Protein AF-A0A959CCI4-F1 (afdb_monomer)

Radius of gyration: 18.68 Å; Cα contacts (8 Å, |Δi|>4): 151; chains: 1; bounding box: 38×47×52 Å

Secondary structure (DSSP, 8-state):
------S-GGGS-HHHHTTS-----PPPPHHHHHHHHHHHH---HHHHHHHHHHHTT-HHHHHHHHH-SS-HHHHHHHHHHHHHHHT-HHHHHHHHHHHTTS-HHHHHHHHHHHHHHHHHHHHHHHH--S--SS-HHHHHHHHHHHTT--HHHHHHHHHHHHHHHHHHHTT--HHHHHHHHHHHHHHHHH---

Structure (mmCIF, N/CA/C/O backbone):
data_AF-A0A959CCI4-F1
#
_entry.id   AF-A0A959CCI4-F1
#
loop_
_atom_site.group_PDB
_atom_site.id
_atom_site.type_symbol
_atom_site.label_atom_id
_atom_site.label_alt_id
_atom_site.label_comp_id
_atom_site.label_asym_id
_atom_site.label_entity_id
_atom_site.label_seq_id
_atom_site.pdbx_PDB_ins_code
_atom_site.Cartn_x
_atom_site.Cartn_y
_atom_site.Cartn_z
_atom_site.occupancy
_atom_site.B_iso_or_equiv
_atom_site.auth_seq_id
_atom_site.auth_comp_id
_atom_site.auth_asym_id
_atom_site.auth_atom_id
_atom_site.pdbx_PDB_model_num
ATOM 1 N N . LEU A 1 1 ? 3.512 -24.058 28.415 1.00 82.25 1 LEU A N 1
ATOM 2 C CA . LEU A 1 1 ? 2.618 -23.087 27.753 1.00 82.25 1 LEU A CA 1
ATOM 3 C C . LEU A 1 1 ? 3.150 -22.886 26.343 1.00 82.25 1 LEU A C 1
ATOM 5 O O . LEU A 1 1 ? 4.337 -22.613 26.219 1.00 82.25 1 LEU A O 1
ATOM 9 N N . PHE A 1 2 ? 2.326 -23.100 25.320 1.00 87.50 2 PHE A N 1
ATOM 10 C CA . PHE A 1 2 ? 2.678 -22.818 23.927 1.00 87.50 2 PHE A CA 1
ATOM 11 C C . PHE A 1 2 ? 1.847 -21.627 23.463 1.00 87.50 2 PHE A C 1
ATOM 13 O O . PHE A 1 2 ? 0.651 -21.585 23.742 1.00 87.50 2 PHE A O 1
ATOM 20 N N . LEU A 1 3 ? 2.483 -20.679 22.782 1.00 87.25 3 LEU A N 1
ATOM 21 C CA . LEU A 1 3 ? 1.825 -19.546 22.142 1.00 87.25 3 LEU A CA 1
ATOM 22 C C . LEU A 1 3 ? 2.046 -19.693 20.639 1.00 87.25 3 LEU A C 1
ATOM 24 O O . LEU A 1 3 ? 3.182 -19.861 20.197 1.00 87.25 3 LEU A O 1
ATOM 28 N N . LEU A 1 4 ? 0.955 -19.695 19.882 1.00 87.44 4 LEU A N 1
ATOM 29 C CA . LEU A 1 4 ? 0.958 -19.803 18.429 1.00 87.44 4 LEU A CA 1
ATOM 30 C C . LEU A 1 4 ? 0.310 -18.533 17.884 1.00 87.44 4 LEU A C 1
ATOM 32 O O . LEU A 1 4 ? -0.781 -18.177 18.323 1.00 87.44 4 LEU A O 1
ATOM 36 N N . ALA A 1 5 ? 0.988 -17.863 16.957 1.00 86.12 5 ALA A N 1
ATOM 37 C CA . ALA A 1 5 ? 0.483 -16.685 16.263 1.00 86.12 5 ALA A CA 1
ATOM 38 C C . ALA A 1 5 ? 0.348 -17.014 14.773 1.00 86.12 5 ALA A C 1
ATOM 40 O O . ALA A 1 5 ? 1.246 -17.626 14.191 1.00 86.12 5 ALA A O 1
ATOM 41 N N . ALA A 1 6 ? -0.780 -16.640 14.180 1.00 82.44 6 ALA A N 1
ATOM 42 C CA . ALA A 1 6 ? -1.064 -16.826 12.765 1.00 82.44 6 ALA A CA 1
ATOM 43 C C . ALA A 1 6 ? -1.919 -15.657 12.271 1.00 82.44 6 ALA A C 1
ATOM 45 O O . ALA A 1 6 ? -2.878 -15.283 12.940 1.00 82.44 6 ALA A O 1
ATOM 46 N N . GLU A 1 7 ? -1.587 -15.112 11.102 1.00 78.19 7 GLU A N 1
ATOM 47 C CA . GLU A 1 7 ? -2.365 -14.037 10.468 1.00 78.19 7 GLU A CA 1
ATOM 48 C C . GLU A 1 7 ? -3.671 -14.556 9.854 1.00 78.19 7 GLU A C 1
ATOM 50 O O . GLU A 1 7 ? -4.674 -13.851 9.833 1.00 78.19 7 GLU A O 1
ATOM 55 N N . ASN A 1 8 ? -3.679 -15.806 9.378 1.00 78.88 8 ASN A N 1
ATOM 56 C CA . ASN A 1 8 ? -4.851 -16.423 8.768 1.00 78.88 8 ASN A CA 1
ATOM 57 C C . ASN A 1 8 ? -5.116 -17.813 9.361 1.00 78.88 8 ASN A C 1
ATOM 59 O O . ASN A 1 8 ? -4.336 -18.750 9.171 1.00 78.88 8 ASN A O 1
ATOM 63 N N . GLN A 1 9 ? -6.245 -17.940 10.061 1.00 78.88 9 GLN A N 1
ATOM 64 C CA . GLN A 1 9 ? -6.678 -19.183 10.696 1.00 78.88 9 GLN A CA 1
ATOM 65 C C . GLN A 1 9 ? -6.980 -20.293 9.677 1.00 78.88 9 GLN A C 1
ATOM 67 O O . GLN A 1 9 ? -6.719 -21.458 9.971 1.00 78.88 9 GLN A O 1
ATOM 72 N N . ASP A 1 10 ? -7.474 -19.957 8.483 1.00 80.19 10 ASP A N 1
ATOM 73 C CA . ASP A 1 10 ? -7.889 -20.942 7.473 1.00 80.19 10 ASP A CA 1
ATOM 74 C C . ASP A 1 10 ? -6.706 -21.713 6.872 1.00 80.19 10 ASP A C 1
ATOM 76 O O . ASP A 1 10 ? -6.867 -22.809 6.334 1.00 80.19 10 ASP A O 1
ATOM 80 N N . LEU A 1 11 ? -5.495 -21.163 6.992 1.00 83.25 11 LEU A N 1
ATOM 81 C CA . LEU A 1 11 ? -4.257 -21.827 6.582 1.00 83.25 11 LEU A CA 1
ATOM 82 C C . LEU A 1 11 ? -3.728 -22.803 7.646 1.00 83.25 11 LEU A C 1
ATOM 84 O O . LEU A 1 11 ? -2.772 -23.540 7.387 1.00 83.25 11 LEU A O 1
ATOM 88 N N . ILE A 1 12 ? -4.326 -22.830 8.841 1.00 85.69 12 ILE A N 1
ATOM 89 C CA . ILE A 1 12 ? -3.912 -23.697 9.942 1.00 85.69 12 ILE A CA 1
ATOM 90 C C . ILE A 1 12 ? -4.697 -25.007 9.905 1.00 85.69 12 ILE A C 1
ATOM 92 O O . ILE A 1 12 ? -5.915 -25.050 9.767 1.00 85.69 12 ILE A O 1
ATOM 96 N N . LEU A 1 13 ? -3.982 -26.117 10.088 1.00 87.69 13 LEU A N 1
ATOM 97 C CA . LEU A 1 13 ? -4.590 -27.441 10.156 1.00 87.69 13 LEU A CA 1
ATOM 98 C C . LEU A 1 13 ? -5.613 -27.520 11.301 1.00 87.69 13 LEU A C 1
ATOM 100 O O . LEU A 1 13 ? -5.280 -27.276 12.463 1.00 87.69 13 LEU A O 1
ATOM 104 N N . ASN A 1 14 ? -6.824 -27.995 10.994 1.00 85.56 14 ASN A N 1
ATOM 105 C CA . ASN A 1 14 ? -7.906 -28.187 11.972 1.00 85.56 14 ASN A CA 1
ATOM 106 C C . ASN A 1 14 ? -7.493 -29.011 13.204 1.00 85.56 14 ASN A C 1
ATOM 108 O O . ASN A 1 14 ? -7.998 -28.799 14.305 1.00 85.56 14 ASN A O 1
ATOM 112 N N . THR A 1 15 ? -6.551 -29.942 13.045 1.00 90.69 15 THR A N 1
ATOM 113 C CA . THR A 1 15 ? -6.034 -30.764 14.148 1.00 90.69 15 THR A CA 1
ATOM 114 C C . THR A 1 15 ? -5.257 -29.951 15.183 1.00 90.69 15 THR A C 1
ATOM 116 O O . THR A 1 15 ? -5.294 -30.295 16.364 1.00 90.69 15 THR A O 1
ATOM 119 N N . ILE A 1 16 ? -4.600 -28.864 14.770 1.00 87.50 16 ILE A N 1
ATOM 120 C CA . ILE A 1 16 ? -3.930 -27.916 15.666 1.00 87.50 16 ILE A CA 1
ATOM 121 C C . ILE A 1 16 ? -4.983 -27.021 16.321 1.00 87.50 16 ILE A C 1
ATOM 123 O O . ILE A 1 16 ? -5.021 -26.939 17.546 1.00 87.50 16 ILE A O 1
ATOM 127 N N . LEU A 1 17 ? -5.904 -26.457 15.529 1.00 85.50 17 LEU A N 1
ATOM 128 C CA . LEU A 1 17 ? -6.976 -25.586 16.031 1.00 85.50 17 LEU A CA 1
ATOM 129 C C . LEU A 1 17 ? -7.829 -26.273 17.109 1.00 85.50 17 LEU A C 1
ATOM 131 O O . LEU A 1 17 ? -8.127 -25.669 18.131 1.00 85.50 17 LEU A O 1
ATOM 135 N N . SER A 1 18 ? -8.129 -27.567 16.947 1.00 90.75 18 SER A N 1
ATOM 136 C CA . SER A 1 18 ? -8.906 -28.352 17.924 1.00 90.75 18 SER A CA 1
ATOM 137 C C . SER A 1 18 ? -8.254 -28.495 19.308 1.00 90.75 18 SER A C 1
ATOM 139 O O . SER A 1 18 ? -8.913 -28.912 20.259 1.00 90.75 18 SER A O 1
ATOM 141 N N . ARG A 1 19 ? -6.956 -28.191 19.426 1.00 92.31 19 ARG A N 1
ATOM 142 C CA . ARG A 1 19 ? -6.158 -28.323 20.656 1.00 92.31 19 ARG A CA 1
ATOM 143 C C . ARG A 1 19 ? -5.645 -26.978 21.171 1.00 92.31 19 ARG A C 1
ATOM 145 O O . ARG A 1 19 ? -4.880 -26.956 22.134 1.00 92.31 19 ARG A O 1
ATOM 152 N N . CYS A 1 20 ? -6.045 -25.878 20.540 1.00 88.69 20 CYS A N 1
ATOM 153 C CA . CYS A 1 20 ? -5.634 -24.531 20.902 1.00 88.69 20 CYS A CA 1
ATOM 154 C C . CYS A 1 20 ? -6.843 -23.720 21.369 1.00 88.69 20 CYS A C 1
ATOM 156 O O . CYS A 1 20 ? -7.946 -23.861 20.849 1.00 88.69 20 CYS A O 1
ATOM 158 N N . GLN A 1 21 ? -6.623 -22.845 22.348 1.00 88.06 21 GLN A N 1
ATOM 159 C CA . GLN A 1 21 ? -7.584 -21.797 22.659 1.00 88.06 21 GLN A CA 1
ATOM 160 C C . GLN A 1 21 ? -7.395 -20.671 21.644 1.00 88.06 21 GLN A C 1
ATOM 162 O O . GLN A 1 21 ? -6.310 -20.098 21.554 1.00 88.06 21 GLN A O 1
ATOM 167 N N . LEU A 1 22 ? -8.444 -20.377 20.883 1.00 83.31 22 LEU A N 1
ATOM 168 C CA . LEU A 1 22 ? -8.444 -19.277 19.930 1.00 83.31 22 LEU A CA 1
ATOM 169 C C . LEU A 1 22 ? -8.691 -17.966 20.668 1.00 83.31 22 LEU A C 1
ATOM 171 O O . LEU A 1 22 ? -9.677 -17.824 21.390 1.00 83.31 22 LEU A O 1
ATOM 175 N N . VAL A 1 23 ? -7.780 -17.020 20.478 1.00 85.75 23 VAL A N 1
ATOM 176 C CA . VAL A 1 23 ? -7.929 -15.636 20.918 1.00 85.75 23 VAL A CA 1
ATOM 177 C C . VAL A 1 23 ? -7.801 -14.788 19.665 1.00 85.75 23 VAL A C 1
ATOM 179 O O . VAL A 1 23 ? -6.747 -14.788 19.033 1.00 85.75 23 VAL A O 1
ATOM 182 N N . HIS A 1 24 ? -8.892 -14.133 19.275 1.00 80.06 24 HIS A N 1
ATOM 183 C CA . HIS A 1 24 ? -8.887 -13.219 18.142 1.00 80.06 24 HIS A CA 1
ATOM 184 C C . HIS A 1 24 ? -8.485 -11.828 18.627 1.00 80.06 24 HIS A C 1
ATOM 186 O O . HIS A 1 24 ? -9.028 -11.334 19.614 1.00 80.06 24 HIS A O 1
ATOM 192 N N . THR A 1 25 ? -7.516 -11.223 17.951 1.00 79.69 25 THR A N 1
ATOM 193 C CA . THR A 1 25 ? -7.121 -9.834 18.175 1.00 79.69 25 THR A CA 1
ATOM 194 C C . THR A 1 25 ? -7.861 -8.970 17.167 1.00 79.69 25 THR A C 1
ATOM 196 O O . THR A 1 25 ? -7.533 -9.000 15.981 1.00 79.69 25 THR A O 1
ATOM 199 N N . GLU A 1 26 ? -8.878 -8.248 17.630 1.00 81.56 26 GLU A N 1
ATOM 200 C CA . GLU A 1 26 ? -9.579 -7.270 16.798 1.00 81.56 26 GLU A CA 1
ATOM 201 C C . GLU A 1 26 ? -8.675 -6.051 16.532 1.00 81.56 26 GLU A C 1
ATOM 203 O O . GLU A 1 26 ? -7.806 -5.748 17.360 1.00 81.56 26 GLU A O 1
ATOM 208 N N . PRO A 1 27 ? -8.847 -5.357 15.390 1.00 81.75 27 PRO A N 1
ATOM 209 C CA . PRO A 1 27 ? -8.190 -4.077 15.156 1.00 81.75 27 PRO A CA 1
ATOM 210 C C . PRO A 1 27 ? -8.549 -3.087 16.264 1.00 81.75 27 PRO A C 1
ATOM 212 O O . PRO A 1 27 ? -9.688 -3.060 16.733 1.00 81.75 27 PRO A O 1
ATOM 215 N N . LEU A 1 28 ? -7.584 -2.265 16.667 1.00 87.19 28 LEU A N 1
ATOM 216 C CA . LEU A 1 28 ? -7.815 -1.270 17.709 1.00 87.19 28 LEU A CA 1
ATOM 217 C C . LEU A 1 28 ? -8.686 -0.129 17.186 1.00 87.19 28 LEU A C 1
ATOM 219 O O . LEU A 1 28 ? -8.621 0.241 16.013 1.00 87.19 28 LEU A O 1
ATOM 223 N N . SER A 1 29 ? -9.466 0.476 18.074 1.00 88.19 29 SER A N 1
ATOM 224 C CA . S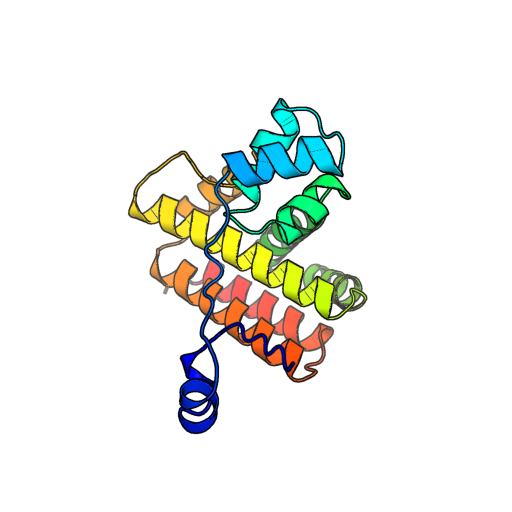ER A 1 29 ? -10.146 1.729 17.760 1.00 88.19 29 SER A CA 1
ATOM 225 C C . SER A 1 29 ? -9.156 2.897 17.658 1.00 88.19 29 SER A C 1
ATOM 227 O O . SER A 1 29 ? -8.109 2.917 18.313 1.00 88.19 29 SER A O 1
ATOM 229 N N . ASP A 1 30 ? -9.512 3.923 16.880 1.00 86.06 30 ASP A N 1
ATOM 230 C CA . ASP A 1 30 ? -8.712 5.151 16.757 1.00 86.06 30 ASP A CA 1
ATOM 231 C C . ASP A 1 30 ? -8.470 5.817 18.131 1.00 86.06 30 ASP A C 1
ATOM 233 O O . ASP A 1 30 ? -7.430 6.435 18.373 1.00 86.06 30 ASP A O 1
ATOM 237 N N . GLU A 1 31 ? -9.424 5.671 19.053 1.00 87.88 31 GLU A N 1
ATOM 238 C CA . GLU A 1 31 ? -9.353 6.175 20.427 1.00 87.88 31 GLU A CA 1
ATOM 239 C C . GLU A 1 31 ? -8.291 5.429 21.245 1.00 87.88 31 GLU A C 1
ATOM 241 O O . GLU A 1 31 ? -7.466 6.065 21.905 1.00 87.88 31 GLU A O 1
ATOM 246 N N . GLU A 1 32 ? -8.259 4.096 21.150 1.00 89.12 32 GLU A N 1
ATOM 247 C CA . GLU A 1 32 ? -7.259 3.249 21.809 1.00 89.12 32 GLU A CA 1
ATOM 248 C C . GLU A 1 32 ? -5.853 3.493 21.257 1.00 89.12 32 GLU A C 1
ATOM 250 O O . GLU A 1 32 ? -4.902 3.618 22.032 1.00 89.12 32 GLU A O 1
ATOM 255 N N . ILE A 1 33 ? -5.710 3.632 19.933 1.00 87.75 33 ILE A N 1
ATOM 256 C CA . ILE A 1 33 ? -4.418 3.947 19.306 1.00 87.75 33 ILE A CA 1
ATOM 257 C C . ILE A 1 33 ? -3.934 5.324 19.761 1.00 87.75 33 ILE A C 1
ATOM 259 O O . ILE A 1 33 ? -2.781 5.469 20.171 1.00 87.75 33 ILE A O 1
ATOM 263 N N . SER A 1 34 ? -4.803 6.338 19.729 1.00 89.06 34 SER A N 1
ATOM 264 C CA . SER A 1 34 ? -4.450 7.695 20.157 1.00 89.06 34 SER A CA 1
ATOM 265 C C . SER A 1 34 ? -4.036 7.737 21.632 1.00 89.06 34 SER A C 1
ATOM 267 O O . SER A 1 34 ? -3.024 8.361 21.965 1.00 89.06 34 SER A O 1
ATOM 269 N N . ALA A 1 35 ? -4.764 7.039 22.510 1.00 90.06 35 ALA A N 1
ATOM 270 C CA . ALA A 1 35 ? -4.420 6.930 23.925 1.00 90.06 35 ALA A CA 1
ATOM 271 C C . ALA A 1 35 ? -3.072 6.217 24.131 1.00 90.06 35 ALA A C 1
ATOM 273 O O . ALA A 1 35 ? -2.216 6.727 24.857 1.00 90.06 35 ALA A O 1
ATOM 274 N N . GLY A 1 36 ? -2.839 5.100 23.434 1.00 89.06 36 GLY A N 1
ATOM 275 C CA . GLY A 1 36 ? -1.580 4.355 23.503 1.00 89.06 36 GLY A CA 1
ATOM 276 C C . GLY A 1 36 ? -0.375 5.164 23.011 1.00 89.06 36 GLY A C 1
ATOM 277 O O . GLY A 1 36 ? 0.687 5.142 23.632 1.00 89.06 36 GLY A O 1
ATOM 278 N N . LEU A 1 37 ? -0.534 5.947 21.939 1.00 87.50 37 LEU A N 1
ATOM 279 C CA . LEU A 1 37 ? 0.517 6.839 21.433 1.00 87.50 37 LEU A CA 1
ATOM 280 C C . LEU A 1 37 ? 0.849 7.974 22.413 1.00 87.50 37 LEU A C 1
ATOM 282 O O . LEU A 1 37 ? 2.020 8.332 22.577 1.00 87.50 37 LEU A O 1
ATOM 286 N N . GLN A 1 38 ? -0.158 8.536 23.079 1.00 89.25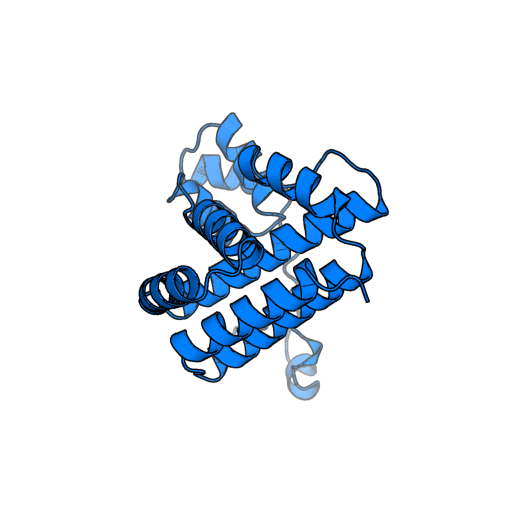 38 GLN A N 1
ATOM 287 C CA . GLN A 1 38 ? 0.049 9.566 24.098 1.00 89.25 38 GLN A CA 1
ATOM 288 C C . GLN A 1 38 ? 0.771 8.996 25.325 1.00 89.25 38 GLN A C 1
ATOM 290 O O . GLN A 1 38 ? 1.725 9.602 25.813 1.00 89.25 38 GLN A O 1
ATOM 295 N N . GLU A 1 39 ? 0.373 7.811 25.791 1.00 89.69 39 GLU A N 1
ATOM 296 C CA . GLU A 1 39 ? 0.961 7.180 26.973 1.00 89.69 39 GLU A CA 1
ATOM 297 C C . GLU A 1 39 ? 2.394 6.682 26.714 1.00 89.69 39 GLU A C 1
ATOM 299 O O . GLU A 1 39 ? 3.293 6.934 27.515 1.00 89.69 39 GLU A O 1
ATOM 304 N N . TRP A 1 40 ? 2.639 5.998 25.590 1.00 85.62 40 TRP A N 1
ATOM 305 C CA . TRP A 1 40 ? 3.901 5.274 25.359 1.00 85.62 40 TRP A CA 1
ATOM 306 C C . TRP A 1 40 ? 4.946 6.069 24.575 1.00 85.62 40 TRP A C 1
ATOM 308 O O . TRP A 1 40 ? 6.128 5.707 24.575 1.00 85.62 40 TRP A O 1
ATOM 318 N N . ARG A 1 41 ? 4.524 7.108 23.849 1.00 81.19 41 ARG A N 1
ATOM 319 C CA . ARG A 1 41 ? 5.403 7.933 23.004 1.00 81.19 41 ARG A CA 1
ATOM 320 C C . ARG A 1 41 ? 5.295 9.428 23.287 1.00 81.19 41 ARG A C 1
ATOM 322 O O . ARG A 1 41 ? 6.046 10.193 22.690 1.00 81.19 41 ARG A O 1
ATOM 329 N N . SER A 1 42 ? 4.407 9.849 24.194 1.00 84.44 42 SER A N 1
ATOM 330 C CA . SER A 1 42 ? 4.189 11.266 24.532 1.00 84.44 42 SER A CA 1
ATOM 331 C C . SER A 1 42 ? 3.936 12.138 23.296 1.00 84.44 42 SER A C 1
ATOM 333 O O . SER A 1 42 ? 4.382 13.283 23.219 1.00 84.44 42 SER A O 1
ATOM 335 N N . VAL A 1 43 ? 3.240 11.573 22.304 1.00 83.81 43 VAL A N 1
ATOM 336 C CA . VAL A 1 43 ? 2.843 12.283 21.085 1.00 83.81 43 VAL A CA 1
ATOM 337 C C . VAL A 1 43 ? 1.746 13.290 21.429 1.00 83.81 43 VAL A C 1
ATOM 339 O O . VAL A 1 43 ? 0.868 13.004 22.240 1.00 83.81 43 VAL A O 1
ATOM 342 N N . ASP A 1 44 ? 1.786 14.470 20.807 1.00 86.56 44 ASP A N 1
ATOM 343 C CA . ASP A 1 44 ? 0.751 15.494 20.975 1.00 86.56 44 ASP A CA 1
ATOM 344 C C . ASP A 1 44 ? -0.650 14.949 20.610 1.00 86.56 44 ASP A C 1
ATOM 346 O O . ASP A 1 44 ? -0.764 14.246 19.601 1.00 86.56 44 ASP A O 1
ATOM 350 N N . PRO A 1 45 ? -1.722 15.279 21.358 1.00 85.00 45 PRO A N 1
ATOM 351 C CA . PRO A 1 45 ? -3.060 14.729 21.130 1.00 85.00 45 PRO A CA 1
ATOM 352 C C . PRO A 1 45 ? -3.591 14.924 19.705 1.00 85.00 45 PRO A C 1
ATOM 354 O O . PRO A 1 45 ? -4.209 14.014 19.151 1.00 85.00 45 PRO A O 1
ATOM 357 N N . ALA A 1 46 ? -3.323 16.076 19.078 1.00 81.94 46 ALA A N 1
ATOM 358 C CA . ALA A 1 46 ? -3.772 16.335 17.712 1.00 81.94 46 ALA A CA 1
ATOM 359 C C . ALA A 1 46 ? -3.035 15.439 16.706 1.00 81.94 46 ALA A C 1
ATOM 361 O O . ALA A 1 46 ? -3.630 14.914 15.763 1.00 81.94 46 ALA A O 1
ATOM 362 N N . ARG A 1 47 ? -1.737 15.214 16.936 1.00 80.31 47 ARG A N 1
ATOM 363 C CA . ARG A 1 47 ? -0.922 14.324 16.106 1.00 80.31 47 ARG A CA 1
ATOM 364 C C . ARG A 1 47 ? -1.263 12.852 16.344 1.00 80.31 47 ARG A C 1
ATOM 366 O O . ARG A 1 47 ? -1.313 12.094 15.383 1.00 80.31 47 ARG A O 1
ATOM 373 N N . ALA A 1 48 ? -1.528 12.449 17.583 1.00 84.56 48 ALA A N 1
ATOM 374 C CA . ALA A 1 48 ? -1.924 11.085 17.924 1.00 84.56 48 ALA A CA 1
ATOM 375 C C . ALA A 1 48 ? -3.249 10.703 17.249 1.00 84.56 48 ALA A C 1
ATOM 377 O O . ALA A 1 48 ? -3.346 9.629 16.663 1.00 84.56 48 ALA A O 1
ATOM 378 N N . GLN A 1 49 ? -4.227 11.616 17.232 1.00 83.88 49 GLN A N 1
ATOM 379 C CA . GLN A 1 49 ? -5.493 11.409 16.528 1.00 83.88 49 GLN A CA 1
ATOM 380 C C . GLN A 1 49 ? -5.302 11.295 15.008 1.00 83.88 49 GLN A C 1
ATOM 382 O O . GLN A 1 49 ? -5.920 10.448 14.367 1.00 83.88 49 GLN A O 1
ATOM 387 N N . GLN A 1 50 ? -4.417 12.112 14.428 1.00 78.38 50 GLN A N 1
ATOM 388 C CA . GLN A 1 50 ? -4.090 12.022 13.006 1.00 78.38 50 GLN A CA 1
ATOM 389 C C . GLN A 1 50 ? -3.424 10.684 12.656 1.00 78.38 50 GLN A C 1
ATOM 391 O O . GLN A 1 50 ? -3.775 10.074 11.650 1.00 78.38 50 GLN A O 1
ATOM 396 N N . ILE A 1 51 ? -2.473 10.225 13.473 1.00 81.25 51 ILE A N 1
ATOM 397 C CA . ILE A 1 51 ? -1.793 8.942 13.262 1.00 81.25 51 ILE A CA 1
ATOM 398 C C . ILE A 1 51 ? -2.782 7.787 13.422 1.00 81.25 51 ILE A C 1
ATOM 400 O O . ILE A 1 51 ? -2.813 6.910 12.565 1.00 81.25 51 ILE A O 1
ATOM 404 N N . ALA A 1 52 ? -3.621 7.810 14.458 1.00 85.06 52 ALA A N 1
ATOM 405 C CA . ALA A 1 52 ? -4.642 6.793 14.681 1.00 85.06 52 ALA A CA 1
ATOM 406 C C . ALA A 1 52 ? -5.564 6.636 13.463 1.00 85.06 52 ALA A C 1
ATOM 408 O O . ALA A 1 52 ? -5.725 5.531 12.953 1.00 85.06 52 ALA A O 1
ATOM 409 N N . PHE A 1 53 ? -6.047 7.756 12.919 1.00 81.19 53 PHE A N 1
ATOM 410 C CA . PHE A 1 53 ? -6.879 7.760 11.717 1.00 81.19 53 PHE A CA 1
ATOM 411 C C . PHE A 1 53 ? -6.167 7.172 10.485 1.00 81.19 53 PHE A C 1
ATOM 413 O O . PHE A 1 53 ? -6.790 6.481 9.679 1.00 81.19 53 PHE A O 1
ATOM 420 N N . LEU A 1 54 ? -4.863 7.433 10.327 1.00 75.88 54 LEU A N 1
ATOM 421 C CA . LEU A 1 54 ? -4.063 6.920 9.207 1.00 75.88 54 LEU A CA 1
ATOM 422 C C . LEU A 1 54 ? -3.717 5.433 9.339 1.00 75.88 54 LEU A C 1
ATOM 424 O O . LEU A 1 54 ? -3.535 4.781 8.317 1.00 75.88 54 LEU A O 1
ATOM 428 N N . SER A 1 55 ? -3.633 4.914 10.564 1.00 79.00 55 SER A N 1
ATOM 429 C CA . SER A 1 55 ? -3.115 3.565 10.838 1.00 79.00 55 SER A CA 1
ATOM 430 C C . SER A 1 55 ? -4.183 2.470 10.761 1.00 79.00 55 SER A C 1
ATOM 432 O O . SER A 1 55 ? -3.860 1.297 10.880 1.00 79.00 55 SER A O 1
ATOM 434 N N . ASP A 1 56 ? -5.457 2.837 10.582 1.00 80.50 56 ASP A N 1
ATOM 435 C CA . ASP A 1 56 ? -6.585 1.913 10.361 1.00 80.50 56 ASP A CA 1
ATOM 436 C C . ASP A 1 56 ? -6.632 0.695 11.304 1.00 80.50 56 ASP A C 1
ATOM 438 O O . ASP A 1 56 ? -6.854 -0.438 10.882 1.00 80.50 56 ASP A O 1
ATOM 442 N N . GLY A 1 57 ? -6.413 0.921 12.599 1.00 81.69 57 GLY A N 1
ATOM 443 C CA . GLY A 1 57 ? -6.444 -0.147 13.600 1.00 81.69 57 GLY A CA 1
ATOM 444 C C . GLY A 1 57 ? -5.122 -0.898 13.804 1.00 81.69 57 GLY A C 1
ATOM 445 O O . GLY A 1 57 ? -5.029 -1.691 14.744 1.00 81.69 57 GLY A O 1
ATOM 446 N N . ASP A 1 58 ? -4.091 -0.634 12.993 1.00 82.19 58 ASP A N 1
ATOM 447 C CA . ASP A 1 58 ? -2.746 -1.199 13.142 1.00 82.19 58 ASP A CA 1
ATOM 448 C C . ASP A 1 58 ? -1.873 -0.325 14.062 1.00 82.19 58 ASP A C 1
ATOM 450 O O . ASP A 1 58 ? -1.389 0.749 13.698 1.00 82.19 58 ASP A O 1
ATOM 454 N N . PHE A 1 59 ? -1.631 -0.801 15.285 1.00 84.25 59 PHE A N 1
ATOM 455 C CA . PHE A 1 59 ? -0.772 -0.089 16.235 1.00 84.25 59 PHE A CA 1
ATOM 456 C C . PHE A 1 59 ? 0.701 -0.058 15.821 1.00 84.25 59 PHE A C 1
ATOM 458 O O . PHE A 1 59 ? 1.423 0.866 16.187 1.00 84.25 59 PHE A O 1
ATOM 465 N N . ASN A 1 60 ? 1.181 -1.073 15.103 1.00 81.38 60 ASN A N 1
ATOM 466 C CA . ASN A 1 60 ? 2.568 -1.121 14.665 1.00 81.38 60 ASN A CA 1
ATOM 467 C C . ASN A 1 60 ? 2.820 -0.060 13.590 1.00 81.38 60 ASN A C 1
ATOM 469 O O . ASN A 1 60 ? 3.821 0.652 13.665 1.00 81.38 60 ASN A O 1
ATOM 473 N N . ASP A 1 61 ? 1.884 0.106 12.654 1.00 77.06 61 ASP A N 1
ATOM 474 C CA . ASP A 1 61 ? 1.943 1.198 11.679 1.00 77.06 61 ASP A CA 1
ATOM 475 C C . ASP A 1 61 ? 1.843 2.562 12.388 1.00 77.06 61 ASP A C 1
ATOM 477 O O . ASP A 1 61 ? 2.651 3.461 12.144 1.00 77.06 61 ASP A O 1
ATOM 481 N N . ALA A 1 62 ? 0.968 2.681 13.395 1.00 82.94 62 ALA A N 1
ATOM 482 C CA . ALA A 1 62 ? 0.865 3.881 14.227 1.00 82.94 62 ALA A CA 1
ATOM 483 C C . ALA A 1 62 ? 2.182 4.243 14.936 1.00 82.94 62 ALA A C 1
ATOM 485 O O . ALA A 1 62 ? 2.582 5.410 14.964 1.00 82.94 62 ALA A O 1
ATOM 486 N N . LEU A 1 63 ? 2.887 3.251 15.486 1.00 81.88 63 LEU A N 1
ATOM 487 C CA . LEU A 1 63 ? 4.205 3.442 16.093 1.00 81.88 63 LEU A CA 1
ATOM 488 C C . LEU A 1 63 ? 5.244 3.880 15.056 1.00 81.88 63 LEU A C 1
ATOM 490 O O . LEU A 1 63 ? 6.023 4.792 15.332 1.00 81.88 63 LEU A O 1
ATOM 494 N N . GLN A 1 64 ? 5.234 3.291 13.858 1.00 76.44 64 GLN A N 1
ATOM 495 C CA . GLN A 1 64 ? 6.139 3.696 12.780 1.00 76.44 64 GLN A CA 1
ATOM 496 C C . GLN A 1 64 ? 5.887 5.139 12.333 1.00 76.44 64 GLN A C 1
ATOM 498 O O . GLN A 1 64 ? 6.842 5.897 12.173 1.00 76.44 64 GLN A O 1
ATOM 503 N N . LEU A 1 65 ? 4.626 5.557 12.193 1.00 76.06 65 LEU A N 1
ATOM 504 C CA . LEU A 1 65 ? 4.260 6.944 11.880 1.00 76.06 65 LEU A CA 1
ATOM 505 C C . LEU A 1 65 ? 4.609 7.923 13.018 1.00 76.06 65 LEU A C 1
ATOM 507 O O . LEU A 1 65 ? 4.890 9.106 12.776 1.00 76.06 65 LEU A O 1
ATOM 511 N N . ALA A 1 66 ? 4.574 7.462 14.269 1.00 79.62 66 ALA A N 1
ATOM 512 C CA . ALA A 1 66 ? 4.970 8.264 15.420 1.00 79.62 66 ALA A CA 1
ATOM 513 C C . ALA A 1 66 ? 6.488 8.489 15.453 1.00 79.62 66 ALA A C 1
ATOM 515 O O . ALA A 1 66 ? 6.927 9.640 15.568 1.00 79.62 66 ALA A O 1
ATOM 516 N N . ASP A 1 67 ? 7.262 7.412 15.296 1.00 75.06 67 ASP A N 1
ATOM 517 C CA . ASP A 1 67 ? 8.726 7.423 15.351 1.00 75.06 67 ASP A CA 1
ATOM 518 C C . ASP A 1 67 ? 9.336 8.080 14.093 1.00 75.06 67 ASP A C 1
ATOM 520 O O . ASP A 1 67 ? 10.307 8.829 14.199 1.00 75.06 67 ASP A O 1
ATOM 524 N N . ASN A 1 68 ? 8.719 7.895 12.918 1.00 68.50 68 ASN A N 1
ATOM 525 C CA . ASN A 1 68 ? 9.101 8.526 11.651 1.00 68.50 68 ASN A CA 1
ATOM 526 C C . ASN A 1 68 ? 7.976 9.446 11.121 1.00 68.50 68 ASN A C 1
ATOM 528 O O . ASN A 1 68 ? 7.190 9.037 10.263 1.00 68.50 68 ASN A O 1
ATOM 532 N N . PRO A 1 69 ? 7.911 10.720 11.574 1.00 57.09 69 PRO A N 1
ATOM 533 C CA . PRO A 1 69 ? 6.938 11.710 11.089 1.00 57.09 69 PRO A CA 1
ATOM 534 C C . PRO A 1 69 ? 6.958 11.884 9.571 1.00 57.09 69 PRO A C 1
ATOM 536 O O . PRO A 1 69 ? 5.935 12.148 8.941 1.00 57.09 69 PRO A O 1
ATOM 539 N N . GLU A 1 70 ? 8.146 11.761 8.987 1.00 55.03 70 GLU A N 1
ATOM 540 C CA . GLU A 1 70 ? 8.355 11.755 7.549 1.00 55.03 70 GLU A CA 1
ATOM 541 C C . GLU A 1 70 ? 8.298 10.323 7.038 1.00 55.03 70 GLU A C 1
ATOM 543 O O . GLU A 1 70 ? 9.292 9.821 6.527 1.00 55.03 70 GLU A O 1
ATOM 548 N N . ASN A 1 71 ? 7.163 9.641 7.213 1.00 59.03 71 ASN A N 1
ATOM 549 C CA . ASN A 1 71 ? 7.002 8.314 6.639 1.00 59.03 71 ASN A CA 1
ATOM 550 C C . ASN A 1 71 ? 7.189 8.426 5.113 1.00 59.03 71 ASN A C 1
ATOM 552 O O . ASN A 1 71 ? 6.301 8.930 4.403 1.00 59.03 71 ASN A O 1
ATOM 556 N N . ASP A 1 72 ? 8.392 8.051 4.667 1.00 66.44 72 ASP 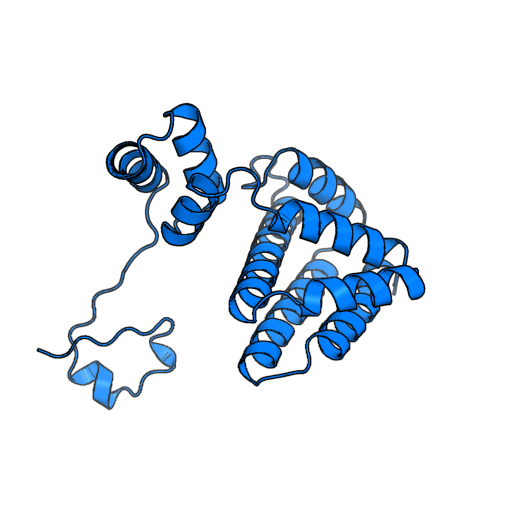A N 1
ATOM 557 C CA . ASP A 1 72 ? 8.942 8.269 3.328 1.00 66.44 72 ASP A CA 1
ATOM 558 C C . ASP A 1 72 ? 8.136 7.477 2.298 1.00 66.44 72 ASP A C 1
ATOM 560 O O . ASP A 1 72 ? 8.097 7.846 1.128 1.00 66.44 72 ASP A O 1
ATOM 564 N N . ASP A 1 73 ? 7.397 6.458 2.745 1.00 74.00 73 ASP A N 1
ATOM 565 C CA . ASP A 1 73 ? 6.626 5.565 1.892 1.00 74.00 73 ASP A CA 1
ATOM 566 C C . ASP A 1 73 ? 5.531 6.280 1.090 1.00 74.00 73 ASP A C 1
ATOM 568 O O . ASP A 1 73 ? 5.375 5.958 -0.085 1.00 74.00 73 ASP A O 1
ATOM 572 N N . ALA A 1 74 ? 4.842 7.316 1.604 1.00 76.69 74 ALA A N 1
ATOM 573 C CA . ALA A 1 74 ? 3.929 8.080 0.728 1.00 76.69 74 ALA A CA 1
ATOM 574 C C . ALA A 1 74 ? 4.674 8.910 -0.294 1.00 76.69 74 ALA A C 1
ATOM 576 O O . ALA A 1 74 ? 4.266 8.957 -1.450 1.00 76.69 74 ALA A O 1
ATOM 577 N N . ARG A 1 75 ? 5.737 9.612 0.113 1.00 81.81 75 ARG A N 1
ATOM 578 C CA . ARG A 1 75 ? 6.500 10.445 -0.823 1.00 81.81 75 ARG A CA 1
ATOM 579 C C . ARG A 1 75 ? 7.082 9.564 -1.924 1.00 81.81 75 ARG A C 1
ATOM 581 O O . ARG A 1 75 ? 6.973 9.901 -3.102 1.00 81.81 75 ARG A O 1
ATOM 588 N N . LEU A 1 76 ? 7.603 8.405 -1.537 1.00 86.00 76 LEU A N 1
ATOM 589 C CA . LEU A 1 76 ? 8.124 7.365 -2.405 1.00 86.00 76 LEU A CA 1
ATOM 590 C C . LEU A 1 76 ? 7.032 6.776 -3.306 1.00 86.00 76 LEU A C 1
ATOM 592 O O . LEU A 1 76 ? 7.266 6.631 -4.505 1.00 86.00 76 LEU A O 1
ATOM 596 N N . LEU A 1 77 ? 5.834 6.500 -2.777 1.00 87.44 77 LEU A N 1
ATOM 597 C CA . LEU A 1 77 ? 4.698 5.967 -3.535 1.00 87.44 77 LEU A CA 1
ATOM 598 C C . LEU A 1 77 ? 4.211 6.987 -4.563 1.00 87.44 77 LEU A C 1
ATOM 600 O O . LEU A 1 77 ? 4.051 6.655 -5.735 1.00 87.44 77 LEU A O 1
ATOM 604 N N . LEU A 1 78 ? 4.012 8.239 -4.153 1.00 85.88 78 LEU A N 1
ATOM 605 C CA . LEU A 1 78 ? 3.569 9.320 -5.030 1.00 85.88 78 LEU A CA 1
ATOM 606 C C . LEU A 1 78 ? 4.607 9.624 -6.119 1.00 85.88 78 LEU A C 1
ATOM 608 O O . LEU A 1 78 ? 4.235 9.834 -7.278 1.00 85.88 78 LEU A O 1
ATOM 612 N N . ASP A 1 79 ? 5.900 9.628 -5.780 1.00 88.38 79 ASP A N 1
ATOM 613 C CA . ASP A 1 79 ? 6.986 9.771 -6.754 1.00 88.38 79 ASP A CA 1
ATOM 614 C C . ASP A 1 79 ? 7.000 8.595 -7.741 1.00 88.38 79 ASP A C 1
ATOM 616 O O . ASP A 1 79 ? 7.028 8.803 -8.958 1.00 88.38 79 ASP A O 1
ATOM 620 N N . TRP A 1 80 ? 6.883 7.364 -7.241 1.00 90.06 80 TRP A N 1
ATOM 621 C CA . TRP A 1 80 ? 6.848 6.162 -8.066 1.00 90.06 80 TRP A CA 1
ATOM 622 C C . TRP A 1 80 ? 5.649 6.130 -9.012 1.00 90.06 80 TRP A C 1
ATOM 624 O O . TRP A 1 80 ? 5.826 5.932 -10.215 1.00 90.06 80 TRP A O 1
ATOM 634 N N . LEU A 1 81 ? 4.440 6.402 -8.514 1.00 87.50 81 LEU A N 1
ATOM 635 C CA . LEU A 1 81 ? 3.222 6.475 -9.323 1.00 87.50 81 LEU A CA 1
ATOM 636 C C . LEU A 1 81 ? 3.334 7.558 -10.400 1.00 87.50 81 LEU A C 1
ATOM 638 O O . LEU A 1 81 ? 2.955 7.331 -11.550 1.00 87.50 81 LEU A O 1
ATOM 642 N N . ARG A 1 82 ? 3.917 8.719 -10.077 1.00 86.25 82 ARG A N 1
ATOM 643 C CA . ARG A 1 82 ? 4.141 9.800 -11.047 1.00 86.25 82 ARG A CA 1
ATOM 644 C C . ARG A 1 82 ? 5.131 9.395 -12.141 1.00 86.25 82 ARG A C 1
ATOM 646 O O . ARG A 1 82 ? 4.897 9.705 -13.313 1.00 86.25 82 ARG A O 1
ATOM 653 N N . ARG A 1 83 ? 6.214 8.693 -11.796 1.00 89.06 83 ARG A N 1
ATOM 654 C CA . ARG A 1 83 ? 7.170 8.140 -12.775 1.00 89.06 83 ARG A CA 1
ATOM 655 C C . ARG A 1 83 ? 6.524 7.063 -13.638 1.00 89.06 83 ARG A C 1
ATOM 657 O O . ARG A 1 83 ? 6.676 7.095 -14.861 1.00 89.06 83 ARG A O 1
ATOM 664 N N . CYS A 1 84 ? 5.742 6.173 -13.027 1.00 86.81 84 CYS A N 1
ATOM 665 C CA . CYS A 1 84 ? 4.962 5.159 -13.731 1.00 86.81 84 CYS A CA 1
ATOM 666 C C . CYS A 1 84 ? 3.957 5.797 -14.687 1.00 86.81 84 CYS A C 1
ATOM 668 O O . CYS A 1 84 ? 3.814 5.319 -15.803 1.00 86.81 84 CYS A O 1
ATOM 670 N N . TRP A 1 85 ? 3.319 6.910 -14.321 1.00 84.19 85 TRP A N 1
ATOM 671 C CA . TRP A 1 85 ? 2.416 7.643 -15.210 1.00 84.19 85 TRP A CA 1
ATOM 672 C C . TRP A 1 85 ? 3.148 8.243 -16.420 1.00 84.19 85 TRP A C 1
ATOM 674 O O . TRP A 1 85 ? 2.705 8.093 -17.562 1.00 84.19 85 TRP A O 1
ATOM 684 N N . ARG A 1 86 ? 4.309 8.878 -16.203 1.00 84.62 86 ARG A N 1
ATOM 685 C CA . ARG A 1 86 ? 5.144 9.412 -17.297 1.00 84.62 86 ARG A CA 1
ATOM 686 C C . ARG A 1 86 ? 5.594 8.296 -18.243 1.00 84.62 86 ARG A C 1
ATOM 688 O O . ARG A 1 86 ? 5.460 8.434 -19.461 1.00 84.62 86 ARG A O 1
ATOM 695 N N . GLY A 1 87 ? 6.038 7.168 -17.689 1.00 80.56 87 GLY A N 1
ATOM 696 C CA . GLY A 1 87 ? 6.517 6.012 -18.449 1.00 80.56 87 GLY A CA 1
ATOM 697 C C . GLY A 1 87 ? 7.914 6.213 -19.041 1.00 80.56 87 GLY A C 1
ATOM 698 O O . GLY A 1 87 ? 8.215 5.659 -20.093 1.00 80.56 87 GLY A O 1
ATOM 699 N N . ASN A 1 88 ? 8.757 7.035 -18.408 1.00 86.12 88 ASN A N 1
ATOM 700 C CA . ASN A 1 88 ? 10.148 7.201 -18.824 1.00 86.12 88 ASN A CA 1
ATOM 701 C C . ASN A 1 88 ? 10.987 6.016 -18.318 1.00 86.12 88 ASN A C 1
ATOM 703 O O . ASN A 1 88 ? 11.287 5.927 -17.128 1.00 86.12 88 ASN A O 1
ATOM 707 N N . SER A 1 89 ? 11.394 5.125 -19.224 1.00 82.19 89 SER A N 1
ATOM 708 C CA . SER A 1 89 ? 12.141 3.908 -18.885 1.00 82.19 89 SER A CA 1
ATOM 709 C C . SER A 1 89 ? 13.450 4.180 -18.137 1.00 82.19 89 SER A C 1
ATOM 711 O O . SER A 1 89 ? 13.817 3.402 -17.264 1.00 82.19 89 SER A O 1
ATOM 713 N N . VAL A 1 90 ? 14.139 5.291 -18.427 1.00 87.81 90 VAL A N 1
ATOM 714 C CA . VAL A 1 90 ? 15.397 5.648 -17.745 1.00 87.81 90 VAL A CA 1
ATOM 715 C C . VAL A 1 90 ? 15.138 6.019 -16.285 1.00 87.81 90 VAL A C 1
ATOM 717 O O . VAL A 1 90 ? 15.835 5.540 -15.391 1.00 87.81 90 VAL A O 1
ATOM 720 N N . GLU A 1 91 ? 14.102 6.823 -16.031 1.00 88.69 91 GLU A N 1
ATOM 721 C CA . GLU A 1 91 ? 13.711 7.216 -14.671 1.00 88.69 91 GLU A CA 1
ATOM 722 C C . GLU A 1 91 ? 13.227 6.020 -13.847 1.00 88.69 91 GLU A C 1
ATOM 724 O O . GLU A 1 91 ? 13.506 5.958 -12.650 1.00 88.69 91 GLU A O 1
ATOM 729 N N . LEU A 1 92 ? 12.518 5.076 -14.477 1.00 88.31 92 LEU A N 1
ATOM 730 C CA . LEU A 1 92 ? 12.041 3.861 -13.819 1.00 88.31 92 LEU A CA 1
ATOM 731 C C . LEU A 1 92 ? 13.201 2.947 -13.423 1.00 88.31 92 LEU A C 1
ATOM 733 O O . LEU A 1 92 ? 13.251 2.502 -12.281 1.00 88.31 92 LEU A O 1
ATOM 737 N N . VAL A 1 93 ? 14.170 2.724 -14.315 1.00 88.81 93 VAL A N 1
ATOM 738 C CA . VAL A 1 93 ? 15.355 1.912 -13.994 1.00 88.81 93 VAL A CA 1
ATOM 739 C C . VAL A 1 93 ? 16.127 2.522 -12.820 1.00 88.81 93 VAL A C 1
ATOM 741 O O . VAL A 1 93 ? 16.374 1.830 -11.834 1.00 88.81 93 VAL A O 1
ATOM 744 N N . GLN A 1 94 ? 16.415 3.827 -12.852 1.00 90.12 94 GLN A N 1
ATOM 745 C CA . GLN A 1 94 ? 17.114 4.515 -11.755 1.00 90.12 94 GLN A CA 1
ATOM 746 C C . GLN A 1 94 ? 16.357 4.433 -10.422 1.00 90.12 94 GLN A C 1
ATOM 748 O O . GLN A 1 94 ? 16.955 4.209 -9.364 1.00 90.12 94 GLN A O 1
ATOM 753 N N . TRP A 1 95 ? 15.032 4.589 -10.467 1.00 90.75 95 TRP A N 1
ATOM 754 C CA . TRP A 1 95 ? 14.191 4.461 -9.283 1.00 90.75 95 TRP A CA 1
ATOM 755 C C . TRP A 1 95 ? 14.252 3.035 -8.719 1.00 90.75 95 TRP A C 1
ATOM 757 O O . TRP A 1 95 ? 14.523 2.865 -7.533 1.00 90.75 95 TRP A O 1
ATOM 767 N N . THR A 1 96 ? 14.120 2.006 -9.567 1.00 89.31 96 THR A N 1
ATOM 768 C CA . THR A 1 96 ? 14.187 0.598 -9.130 1.00 89.31 96 THR A CA 1
ATOM 769 C C . THR A 1 96 ? 15.548 0.217 -8.553 1.00 89.31 96 THR A C 1
ATOM 771 O O . THR A 1 96 ? 15.609 -0.580 -7.621 1.00 89.31 96 THR A O 1
ATOM 774 N N . GLU A 1 97 ? 16.648 0.798 -9.040 1.00 88.75 97 GLU A N 1
ATOM 775 C CA . GLU A 1 97 ? 17.978 0.573 -8.464 1.00 88.75 97 GLU A CA 1
ATOM 776 C C . GLU A 1 97 ? 18.107 1.130 -7.050 1.00 88.75 97 GLU A C 1
ATOM 778 O O . GLU A 1 97 ? 18.759 0.511 -6.205 1.00 88.75 97 GLU A O 1
ATOM 783 N N . THR A 1 98 ? 17.492 2.285 -6.801 1.00 87.50 98 THR A N 1
ATOM 784 C CA . THR A 1 98 ? 17.475 2.927 -5.485 1.00 87.50 98 THR A CA 1
ATOM 785 C C . THR A 1 98 ? 16.549 2.163 -4.546 1.00 87.50 98 THR A C 1
ATOM 787 O O . THR A 1 98 ? 16.964 1.777 -3.456 1.00 87.50 98 THR A O 1
ATOM 790 N N . PHE A 1 99 ? 15.339 1.849 -5.010 1.00 87.69 99 PHE A N 1
ATOM 791 C CA . PHE A 1 99 ? 14.339 1.101 -4.257 1.00 87.69 99 PHE A CA 1
ATOM 792 C C . PHE A 1 99 ? 14.822 -0.307 -3.886 1.00 87.69 99 PHE A C 1
ATOM 794 O O . PHE A 1 99 ? 14.652 -0.747 -2.756 1.00 87.69 99 PHE A O 1
ATOM 801 N N . ALA A 1 100 ? 15.522 -1.003 -4.785 1.00 87.62 100 ALA A N 1
ATOM 802 C CA . ALA A 1 100 ? 16.060 -2.336 -4.511 1.00 87.62 100 ALA A CA 1
ATOM 803 C C . ALA A 1 100 ? 17.129 -2.370 -3.402 1.00 87.62 100 ALA A C 1
ATOM 805 O O . ALA A 1 100 ? 17.490 -3.459 -2.955 1.00 87.62 100 ALA A O 1
ATOM 806 N N . ARG A 1 101 ? 17.664 -1.215 -2.972 1.00 87.00 101 ARG A N 1
ATOM 807 C CA . ARG A 1 101 ? 18.556 -1.123 -1.802 1.00 87.00 101 ARG A CA 1
ATOM 808 C C . ARG A 1 101 ? 17.790 -1.161 -0.480 1.00 87.00 101 ARG A C 1
ATOM 810 O O . ARG A 1 101 ? 18.409 -1.422 0.548 1.00 87.00 101 ARG A O 1
ATOM 817 N N . LEU A 1 102 ? 16.480 -0.906 -0.498 1.00 83.12 102 LEU A N 1
ATOM 818 C CA . LEU A 1 102 ? 15.624 -1.080 0.672 1.00 83.12 102 LEU A CA 1
ATOM 819 C C . LEU A 1 102 ? 15.591 -2.557 1.064 1.00 83.12 102 LEU A C 1
ATOM 821 O O . LEU A 1 102 ? 15.571 -3.442 0.205 1.00 83.12 102 LEU A O 1
ATOM 825 N N . GLY A 1 103 ? 15.575 -2.820 2.369 1.00 82.56 103 GLY A N 1
ATOM 826 C CA . GLY A 1 103 ? 15.431 -4.172 2.895 1.00 82.56 103 GLY A CA 1
ATOM 827 C C . GLY A 1 103 ? 14.079 -4.780 2.521 1.00 82.56 103 GLY A C 1
ATOM 828 O O . GLY A 1 103 ? 13.099 -4.066 2.330 1.00 82.56 103 GLY A O 1
ATOM 829 N N . ARG A 1 104 ? 14.018 -6.113 2.449 1.00 83.44 104 ARG A N 1
ATOM 830 C CA . ARG A 1 104 ? 12.814 -6.864 2.056 1.00 83.44 104 ARG A CA 1
ATOM 831 C C . ARG A 1 104 ? 11.564 -6.461 2.843 1.00 83.44 104 ARG A C 1
ATOM 833 O O . ARG A 1 104 ? 10.506 -6.286 2.253 1.00 83.44 104 ARG A O 1
ATOM 840 N N . GLU A 1 105 ? 11.695 -6.303 4.157 1.00 79.38 105 GLU A N 1
ATOM 841 C CA . GLU A 1 105 ? 10.568 -5.923 5.015 1.00 79.38 105 GLU A CA 1
ATOM 842 C C . GLU A 1 105 ? 10.054 -4.517 4.675 1.00 79.38 105 GLU A C 1
ATOM 844 O O . GLU A 1 105 ? 8.851 -4.341 4.533 1.00 79.38 105 GLU A O 1
ATOM 849 N N . ASN A 1 106 ? 10.945 -3.561 4.389 1.00 82.75 106 ASN A N 1
ATOM 850 C CA . ASN A 1 106 ? 10.552 -2.217 3.949 1.00 82.75 106 ASN A CA 1
ATOM 851 C C . ASN A 1 106 ? 9.867 -2.243 2.575 1.00 82.75 106 ASN A C 1
ATOM 853 O O . ASN A 1 106 ? 8.929 -1.495 2.338 1.00 82.75 106 ASN A O 1
ATOM 857 N N . GLN A 1 107 ? 10.299 -3.119 1.660 1.00 85.44 107 GLN A N 1
ATOM 858 C CA . GLN A 1 107 ? 9.642 -3.263 0.354 1.00 85.44 107 GLN A CA 1
ATOM 859 C C . GLN A 1 107 ? 8.218 -3.819 0.487 1.00 85.44 107 GLN A C 1
ATOM 861 O O . GLN A 1 107 ? 7.325 -3.389 -0.241 1.00 85.44 107 GLN A O 1
ATOM 866 N N . LYS A 1 108 ? 7.999 -4.762 1.413 1.00 84.69 108 LYS A N 1
ATOM 867 C CA . LYS A 1 108 ? 6.652 -5.248 1.739 1.00 84.69 108 LYS A CA 1
ATOM 868 C C . LYS A 1 108 ? 5.818 -4.147 2.382 1.00 84.69 108 LYS A C 1
ATOM 870 O O . LYS A 1 108 ? 4.706 -3.923 1.920 1.00 84.69 108 LYS A O 1
ATOM 875 N N . GLN A 1 109 ? 6.367 -3.436 3.370 1.00 82.00 109 GLN A N 1
ATOM 876 C CA . GLN A 1 109 ? 5.688 -2.310 4.022 1.00 82.00 109 GLN A CA 1
ATOM 877 C C . GLN A 1 109 ? 5.231 -1.276 2.988 1.00 82.00 109 GLN A C 1
ATOM 879 O O . GLN A 1 109 ? 4.061 -0.912 2.954 1.00 82.00 109 GLN A O 1
ATOM 884 N N . PHE A 1 110 ? 6.110 -0.912 2.052 1.00 86.75 110 PHE A N 1
ATOM 885 C CA . PHE A 1 110 ? 5.790 -0.022 0.939 1.00 86.75 110 PHE A CA 1
ATOM 886 C C . PHE A 1 110 ? 4.619 -0.523 0.073 1.00 86.75 110 PHE A C 1
ATOM 888 O O . PHE A 1 110 ? 3.742 0.255 -0.306 1.00 86.75 110 PHE A O 1
ATOM 895 N N . LEU A 1 111 ? 4.577 -1.818 -0.260 1.00 88.62 111 LEU A N 1
ATOM 896 C CA . LEU A 1 111 ? 3.476 -2.385 -1.045 1.00 88.62 111 LEU A CA 1
ATOM 897 C C . LEU A 1 111 ? 2.168 -2.454 -0.247 1.00 88.62 111 LEU A C 1
ATOM 899 O O . LEU A 1 111 ? 1.119 -2.151 -0.813 1.00 88.62 111 LEU A O 1
ATOM 903 N N . HIS A 1 112 ? 2.217 -2.790 1.045 1.00 85.88 112 HIS A N 1
ATOM 904 C CA . HIS A 1 112 ? 1.054 -2.733 1.937 1.00 85.88 112 HIS A CA 1
ATOM 905 C C . HIS A 1 112 ? 0.509 -1.307 2.049 1.00 85.88 112 HIS A C 1
ATOM 907 O O . HIS A 1 112 ? -0.695 -1.095 1.912 1.00 85.88 112 HIS A O 1
ATOM 913 N N . TYR A 1 113 ? 1.396 -0.321 2.170 1.00 84.56 113 TYR A N 1
ATOM 914 C CA . TYR A 1 113 ? 1.034 1.089 2.133 1.00 84.56 113 TYR A CA 1
ATOM 915 C C . TYR A 1 113 ? 0.360 1.473 0.805 1.00 84.56 113 TYR A C 1
ATOM 917 O O . TYR A 1 113 ? -0.684 2.126 0.771 1.00 84.56 113 TYR A O 1
ATOM 925 N N . GLY A 1 114 ? 0.910 0.999 -0.315 1.00 87.81 114 GLY A N 1
ATOM 926 C CA . GLY A 1 114 ? 0.304 1.154 -1.634 1.00 87.81 114 GLY A CA 1
ATOM 927 C C . GLY A 1 114 ? -1.085 0.516 -1.754 1.00 87.81 114 GLY A C 1
ATOM 928 O O . GLY A 1 114 ? -1.975 1.101 -2.370 1.00 87.81 114 GLY A O 1
ATOM 929 N N . LEU A 1 115 ? -1.303 -0.651 -1.143 1.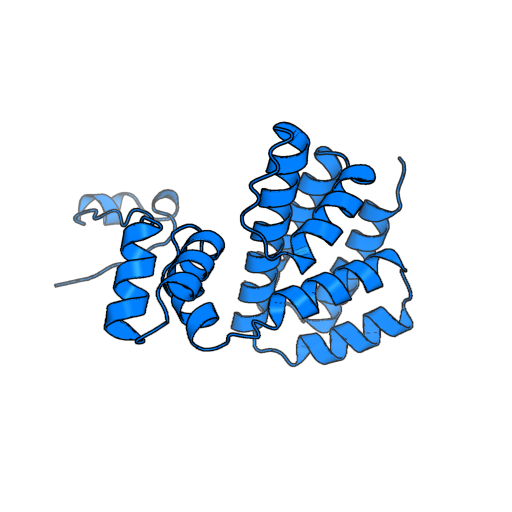00 88.19 115 LEU A N 1
ATOM 930 C CA . LEU A 1 115 ? -2.614 -1.304 -1.084 1.00 88.19 115 LEU A CA 1
ATOM 931 C C . LEU A 1 115 ? -3.616 -0.503 -0.251 1.00 88.19 115 LEU A C 1
ATOM 933 O O . LEU A 1 115 ? -4.756 -0.346 -0.689 1.00 88.19 115 LEU A O 1
ATOM 937 N N . HIS A 1 116 ? -3.197 0.045 0.895 1.00 85.56 116 HIS A N 1
ATOM 938 C CA . HIS A 1 116 ? -4.019 0.961 1.692 1.00 85.56 116 HIS A CA 1
ATOM 939 C C . HIS A 1 116 ? -4.457 2.167 0.854 1.00 85.56 116 HIS A C 1
ATOM 941 O O . HIS A 1 116 ? -5.650 2.451 0.747 1.00 85.56 116 HIS A O 1
ATOM 947 N N . PHE A 1 117 ? -3.518 2.794 0.140 1.00 87.00 117 PHE A N 1
ATOM 948 C CA . PHE A 1 117 ? -3.816 3.906 -0.765 1.00 87.00 117 PHE A CA 1
ATOM 949 C C . PHE A 1 117 ? -4.823 3.534 -1.868 1.00 87.00 117 PHE A C 1
ATOM 951 O O . PHE A 1 117 ? -5.767 4.283 -2.136 1.00 87.00 117 PHE A O 1
ATOM 958 N N . LEU A 1 118 ? -4.658 2.369 -2.503 1.00 87.81 118 LEU A N 1
ATOM 959 C CA . LEU A 1 118 ? -5.589 1.887 -3.529 1.00 87.81 118 LEU A CA 1
ATOM 960 C C . LEU A 1 118 ? -6.971 1.563 -2.943 1.00 87.81 118 LEU A C 1
ATOM 962 O O . LEU A 1 118 ? -7.978 1.843 -3.591 1.00 87.81 118 LEU A O 1
ATOM 966 N N . ARG A 1 119 ? -7.045 1.022 -1.722 1.00 86.19 119 ARG A N 1
ATOM 967 C CA . ARG A 1 119 ? -8.308 0.747 -1.024 1.00 86.19 119 ARG A CA 1
ATOM 968 C C . ARG A 1 119 ? -9.090 2.027 -0.749 1.00 86.19 119 ARG A C 1
ATOM 970 O O . ARG A 1 119 ? -10.269 2.093 -1.093 1.00 86.19 119 ARG A O 1
ATOM 977 N N . GLU A 1 120 ? -8.429 3.052 -0.221 1.00 84.94 120 GLU A N 1
ATOM 978 C CA . GLU A 1 120 ? -9.044 4.367 -0.007 1.00 84.94 120 GLU A CA 1
ATOM 979 C C . GLU A 1 120 ? -9.513 4.984 -1.334 1.00 84.94 120 GLU A C 1
ATOM 981 O O . GLU A 1 120 ? -10.614 5.529 -1.430 1.00 84.94 120 GLU A O 1
ATOM 986 N N . MET A 1 121 ? -8.738 4.821 -2.410 1.00 83.44 121 MET A N 1
ATOM 987 C CA . MET A 1 121 ? -9.151 5.256 -3.747 1.00 83.44 121 MET A CA 1
ATOM 988 C C . MET A 1 121 ? -10.399 4.509 -4.247 1.00 83.44 121 MET A C 1
ATOM 990 O O . MET A 1 121 ? -11.306 5.140 -4.789 1.00 83.44 121 MET A O 1
ATOM 994 N N . MET A 1 122 ? -10.490 3.190 -4.046 1.00 83.12 122 MET A N 1
ATOM 995 C CA . MET A 1 122 ? -11.688 2.411 -4.396 1.00 83.12 122 MET A CA 1
ATOM 996 C C . MET A 1 122 ? -12.913 2.863 -3.598 1.00 83.12 122 MET A C 1
ATOM 998 O O . MET A 1 122 ? -14.000 2.997 -4.169 1.00 83.12 122 MET A O 1
ATOM 1002 N N . ALA A 1 123 ? -12.745 3.134 -2.300 1.00 82.44 123 ALA A N 1
ATOM 1003 C CA . ALA A 1 123 ? -13.807 3.661 -1.448 1.00 82.44 123 ALA A CA 1
ATOM 1004 C C . ALA A 1 123 ? -14.293 5.033 -1.945 1.00 82.44 123 ALA A C 1
ATOM 1006 O O . ALA A 1 123 ? -15.502 5.274 -2.012 1.00 82.44 123 ALA A O 1
ATOM 1007 N N . HIS A 1 124 ? -13.372 5.898 -2.383 1.00 82.44 124 HIS A N 1
ATOM 1008 C CA . HIS A 1 124 ? -13.711 7.180 -2.999 1.00 82.44 124 HIS A CA 1
ATOM 1009 C C . HIS A 1 124 ? -14.523 7.011 -4.291 1.00 82.44 124 HIS A C 1
ATOM 1011 O O . HIS A 1 124 ? -15.562 7.648 -4.446 1.00 82.44 124 HIS A O 1
ATOM 1017 N N . ILE A 1 125 ? -14.078 6.134 -5.200 1.00 80.62 125 ILE A N 1
ATOM 1018 C CA . ILE A 1 125 ? -14.737 5.886 -6.495 1.00 80.62 125 ILE A CA 1
ATOM 1019 C C . ILE A 1 125 ? -16.154 5.324 -6.303 1.00 80.62 125 ILE A C 1
ATOM 1021 O O . ILE A 1 125 ? -17.061 5.672 -7.053 1.00 80.62 125 ILE A O 1
ATOM 1025 N N . THR A 1 126 ? -16.351 4.470 -5.295 1.00 78.06 126 THR A N 1
ATOM 1026 C CA . THR A 1 126 ? -17.619 3.753 -5.084 1.00 78.06 126 THR A CA 1
ATOM 1027 C C . THR A 1 126 ? -18.636 4.574 -4.290 1.00 78.06 126 THR A C 1
ATOM 1029 O O . THR A 1 126 ? -19.814 4.604 -4.636 1.00 78.06 126 THR A O 1
ATOM 1032 N N . THR A 1 127 ? -18.193 5.241 -3.223 1.00 75.38 127 THR A N 1
ATOM 1033 C CA . THR A 1 127 ? -19.084 5.909 -2.258 1.00 75.38 127 THR A CA 1
ATOM 1034 C C . THR A 1 127 ? -19.140 7.425 -2.470 1.00 75.38 127 THR A C 1
ATOM 1036 O O . THR A 1 127 ? -20.030 8.089 -1.945 1.00 75.38 127 THR A O 1
ATOM 1039 N N . GLY A 1 128 ? -18.184 8.005 -3.204 1.00 67.56 128 GLY A N 1
ATOM 1040 C CA . GLY A 1 128 ? -18.027 9.459 -3.317 1.00 67.56 128 GLY A CA 1
ATOM 1041 C C . GLY A 1 128 ? -17.608 10.133 -2.006 1.00 67.56 128 GLY A C 1
ATOM 1042 O O . GLY A 1 128 ? -17.672 11.356 -1.898 1.00 67.56 128 GLY A O 1
ATOM 1043 N N . SER A 1 129 ? -17.201 9.351 -0.999 1.00 66.94 129 SER A N 1
ATOM 1044 C CA . SER A 1 129 ? -16.842 9.870 0.320 1.00 66.94 129 SER A CA 1
ATOM 1045 C C . SER A 1 129 ? -15.563 10.700 0.249 1.00 66.94 129 SER A C 1
ATOM 1047 O O . SER A 1 129 ? -14.581 10.294 -0.375 1.00 66.94 129 SER A O 1
ATOM 1049 N N . GLU A 1 130 ? -15.562 11.864 0.896 1.00 61.97 130 GLU A N 1
ATOM 1050 C CA . GLU A 1 130 ? -14.385 12.734 0.995 1.00 61.97 130 GLU A CA 1
ATOM 1051 C C . GLU A 1 130 ? -13.520 12.438 2.228 1.00 61.97 130 GLU A C 1
ATOM 1053 O O . GLU A 1 130 ? -12.396 12.933 2.318 1.00 61.97 130 GLU A O 1
ATOM 1058 N N . THR A 1 131 ? -14.015 11.620 3.163 1.00 65.75 131 THR A N 1
ATOM 1059 C CA . THR A 1 131 ? -13.289 11.215 4.373 1.00 65.75 131 THR A CA 1
ATOM 1060 C C . THR A 1 131 ? -12.395 10.015 4.068 1.00 65.75 131 THR A C 1
ATOM 1062 O O . THR A 1 131 ? -12.720 8.885 4.427 1.00 65.75 131 THR A O 1
ATOM 1065 N N . LEU A 1 132 ? -11.297 10.260 3.356 1.00 75.38 132 LEU A N 1
ATOM 1066 C CA . LEU A 1 132 ? -10.283 9.243 3.074 1.00 75.38 132 LEU A CA 1
ATOM 1067 C C . LEU A 1 132 ? -9.236 9.237 4.182 1.00 75.38 132 LEU A C 1
ATOM 1069 O O . LEU A 1 132 ? -8.776 10.304 4.597 1.00 75.38 132 LEU A O 1
ATOM 1073 N N . ARG A 1 133 ? -8.822 8.046 4.616 1.00 73.62 133 ARG A N 1
ATOM 1074 C CA . ARG A 1 133 ? -7.737 7.811 5.585 1.00 73.62 133 ARG A CA 1
ATOM 1075 C C . ARG A 1 133 ? -6.365 7.992 4.943 1.00 73.62 133 ARG A C 1
ATOM 1077 O O . ARG A 1 133 ? -5.509 7.115 4.983 1.00 73.62 133 ARG A O 1
ATOM 1084 N N . LEU A 1 134 ? -6.178 9.148 4.312 1.00 76.88 134 LEU A N 1
ATOM 1085 C CA . LEU A 1 134 ? -4.992 9.526 3.552 1.00 76.88 134 LEU A CA 1
ATOM 1086 C C . LEU A 1 134 ? -4.449 10.866 4.034 1.00 76.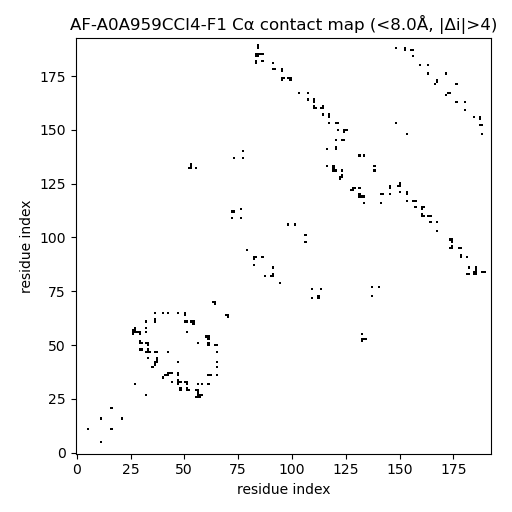88 134 LEU A C 1
ATOM 1088 O O . LEU A 1 134 ? -5.201 11.742 4.472 1.00 76.88 134 LEU A O 1
ATOM 1092 N N . ARG A 1 135 ? -3.135 11.075 3.892 1.00 74.62 135 ARG A N 1
ATOM 1093 C CA . ARG A 1 135 ? -2.545 12.392 4.154 1.00 74.62 135 ARG A CA 1
ATOM 1094 C C . ARG A 1 135 ? -3.044 13.422 3.130 1.00 74.62 135 ARG A C 1
ATOM 1096 O O . ARG A 1 135 ? -3.392 13.059 2.005 1.00 74.62 135 ARG A O 1
ATOM 1103 N N . PRO A 1 136 ? -3.008 14.729 3.451 1.00 72.81 136 PRO A N 1
ATOM 1104 C CA . PRO A 1 136 ? -3.461 15.777 2.531 1.00 72.81 136 PRO A CA 1
ATOM 1105 C C . PRO A 1 136 ? -2.794 15.742 1.142 1.00 72.81 136 PRO A C 1
ATOM 1107 O O . PRO A 1 136 ? -3.462 15.957 0.129 1.00 72.81 136 PRO A O 1
ATOM 1110 N N . GLU A 1 137 ? -1.494 15.431 1.076 1.00 71.69 137 GLU A N 1
ATOM 1111 C CA . GLU A 1 137 ? -0.737 15.312 -0.186 1.00 71.69 137 GLU A CA 1
ATOM 1112 C C . GLU A 1 137 ? -1.224 14.138 -1.054 1.00 71.69 137 GLU A C 1
ATOM 1114 O O . GLU A 1 137 ? -1.311 14.225 -2.285 1.00 71.69 137 GLU A O 1
ATOM 1119 N N . GLU A 1 138 ? -1.585 13.039 -0.400 1.00 77.94 138 GLU A N 1
ATOM 1120 C CA . GLU A 1 138 ? -2.080 11.821 -1.031 1.00 77.94 138 GLU A CA 1
ATOM 1121 C C . GLU A 1 138 ? -3.512 11.998 -1.509 1.00 77.94 138 GLU A C 1
ATOM 1123 O O . GLU A 1 138 ? -3.842 11.575 -2.612 1.00 77.94 138 GLU A O 1
ATOM 1128 N N . LEU A 1 139 ? -4.337 12.700 -0.732 1.00 78.44 139 LEU A N 1
ATOM 1129 C CA . LEU A 1 139 ? -5.736 12.972 -1.044 1.00 78.44 139 LEU A CA 1
ATOM 1130 C C . LEU A 1 139 ? -5.874 13.734 -2.371 1.00 78.44 139 LEU A C 1
ATOM 1132 O O . LEU A 1 139 ? -6.704 13.381 -3.211 1.00 78.44 139 LEU A O 1
ATOM 1136 N N . ALA A 1 140 ? -5.016 14.729 -2.619 1.00 79.69 140 ALA A N 1
ATOM 1137 C CA . ALA A 1 140 ? -4.995 15.448 -3.894 1.00 79.69 140 ALA A CA 1
ATOM 1138 C C . ALA A 1 140 ? -4.626 14.532 -5.076 1.00 79.69 140 ALA A C 1
ATOM 1140 O O . ALA A 1 140 ? -5.231 14.616 -6.149 1.00 79.69 140 ALA A O 1
ATOM 1141 N N . THR A 1 141 ? -3.651 13.639 -4.888 1.00 79.31 141 THR A N 1
ATOM 1142 C CA . THR A 1 141 ? -3.236 12.694 -5.934 1.00 79.31 141 THR A CA 1
ATOM 1143 C C . THR A 1 141 ? -4.304 11.629 -6.174 1.00 79.31 141 THR A C 1
ATOM 1145 O O . THR A 1 141 ? -4.658 11.384 -7.326 1.00 79.31 141 THR A O 1
ATOM 1148 N N . ALA A 1 142 ? -4.889 11.074 -5.112 1.00 80.19 142 ALA A N 1
ATOM 1149 C CA . ALA A 1 142 ? -5.986 10.115 -5.169 1.00 80.19 142 ALA A CA 1
ATOM 1150 C C . ALA A 1 142 ? -7.198 10.697 -5.907 1.00 80.19 142 ALA A C 1
ATOM 1152 O O . ALA A 1 142 ? -7.699 10.064 -6.831 1.00 80.19 142 ALA A O 1
ATOM 1153 N N . LYS A 1 143 ? -7.607 11.939 -5.600 1.00 79.56 143 LYS A N 1
ATOM 1154 C CA . LYS A 1 143 ? -8.700 12.629 -6.313 1.00 79.56 143 LYS A CA 1
ATOM 1155 C C . LYS A 1 143 ? -8.407 12.828 -7.803 1.00 79.56 143 LYS A C 1
ATOM 1157 O O . LYS A 1 143 ? -9.319 12.756 -8.622 1.00 79.56 143 LYS A O 1
ATOM 1162 N N . ASN A 1 144 ? -7.156 13.092 -8.181 1.00 81.06 144 ASN A N 1
ATOM 1163 C CA . ASN A 1 144 ? -6.780 13.224 -9.591 1.00 81.06 144 ASN A CA 1
ATOM 1164 C C . ASN A 1 144 ? -6.742 11.870 -10.309 1.00 81.06 144 ASN A C 1
ATOM 1166 O O . ASN A 1 144 ? -7.196 11.775 -11.445 1.00 81.06 144 ASN A O 1
ATOM 1170 N N . MET A 1 145 ? -6.246 10.825 -9.646 1.00 78.25 145 MET A N 1
ATOM 1171 C CA . MET A 1 145 ? -6.211 9.467 -10.191 1.00 78.25 145 MET A CA 1
ATOM 1172 C C . MET A 1 145 ? -7.614 8.864 -10.319 1.00 78.25 145 MET A C 1
ATOM 1174 O O . MET A 1 145 ? -7.915 8.269 -11.347 1.00 78.25 145 MET A O 1
ATOM 1178 N N . ALA A 1 146 ? -8.502 9.101 -9.350 1.00 78.94 146 ALA A N 1
ATOM 1179 C CA . ALA A 1 146 ? -9.891 8.639 -9.371 1.00 78.94 146 ALA A CA 1
ATOM 1180 C C . ALA A 1 146 ? -10.722 9.231 -10.526 1.00 78.94 146 ALA A C 1
ATOM 1182 O O . ALA A 1 146 ? -11.733 8.659 -10.909 1.00 78.94 146 ALA A O 1
ATOM 1183 N N . LYS A 1 147 ? -10.298 10.357 -11.120 1.00 78.50 147 LYS A N 1
ATOM 1184 C CA . LYS A 1 147 ? -10.929 10.912 -12.336 1.00 78.50 147 LYS A CA 1
ATOM 1185 C C . LYS A 1 147 ? -10.547 10.166 -13.616 1.00 78.50 147 LYS A C 1
ATOM 1187 O O . LYS A 1 147 ? -11.191 10.362 -14.641 1.00 78.50 147 LYS A O 1
ATOM 1192 N N . VAL A 1 148 ? -9.459 9.399 -13.582 1.00 78.19 148 VAL A N 1
ATOM 1193 C CA . VAL A 1 148 ? -8.847 8.752 -14.755 1.00 78.19 148 VAL A CA 1
ATOM 1194 C C . VAL A 1 148 ? -8.925 7.224 -14.663 1.00 78.19 148 VAL A C 1
ATOM 1196 O O . VAL A 1 148 ? -8.871 6.535 -15.683 1.00 78.19 148 VAL A O 1
ATOM 1199 N N . LEU A 1 149 ? -9.037 6.684 -13.449 1.00 80.31 149 LEU A N 1
ATOM 1200 C CA . LEU A 1 149 ? -9.084 5.255 -13.173 1.00 80.31 149 LEU A CA 1
ATOM 1201 C C . LEU A 1 149 ? -10.492 4.804 -12.804 1.00 80.31 149 LEU A C 1
ATOM 1203 O O . LEU A 1 149 ? -11.072 5.286 -11.837 1.00 80.31 149 LEU A O 1
ATOM 1207 N N . ASP A 1 150 ? -10.981 3.813 -13.543 1.00 82.38 150 ASP A N 1
ATOM 1208 C CA . ASP A 1 150 ? -12.205 3.089 -13.217 1.00 82.38 150 ASP A CA 1
ATOM 1209 C C . ASP A 1 150 ? -11.949 2.025 -12.141 1.00 82.38 150 ASP A C 1
ATOM 1211 O O . ASP A 1 150 ? -10.819 1.561 -11.953 1.00 82.38 150 ASP A O 1
ATOM 1215 N N . PHE A 1 151 ? -13.022 1.569 -11.492 1.00 82.31 151 PHE A N 1
ATOM 1216 C CA . PHE A 1 151 ? -12.972 0.535 -10.453 1.00 82.31 151 PHE A CA 1
ATOM 1217 C C . PHE A 1 151 ? -12.194 -0.723 -10.888 1.00 82.31 151 PHE A C 1
ATOM 1219 O O . PHE A 1 151 ? -11.303 -1.166 -10.165 1.00 82.31 151 PHE A O 1
ATOM 1226 N N . ASP A 1 152 ? -12.445 -1.252 -12.095 1.00 85.25 152 ASP A N 1
ATOM 1227 C CA . ASP A 1 152 ? -11.750 -2.445 -12.621 1.00 85.25 152 ASP A CA 1
ATOM 1228 C C . ASP A 1 152 ? -10.227 -2.252 -12.684 1.00 85.25 152 ASP A C 1
ATOM 1230 O O . ASP A 1 152 ? -9.455 -3.150 -12.345 1.00 85.25 152 ASP A O 1
ATOM 1234 N N . ARG A 1 153 ? -9.770 -1.048 -13.054 1.00 85.31 153 ARG A N 1
ATOM 1235 C CA . ARG A 1 153 ? -8.337 -0.742 -13.127 1.00 85.31 153 ARG A CA 1
ATOM 1236 C C . ARG A 1 153 ? -7.714 -0.735 -11.743 1.00 85.31 153 ARG A C 1
ATOM 1238 O O . ARG A 1 153 ? -6.650 -1.321 -11.568 1.00 85.31 153 ARG A O 1
ATOM 1245 N N . VAL A 1 154 ? -8.373 -0.119 -10.762 1.00 85.81 154 VAL A N 1
ATOM 1246 C CA . VAL A 1 154 ? -7.861 -0.078 -9.386 1.00 85.81 154 VAL A CA 1
ATOM 1247 C C . VAL A 1 154 ? -7.791 -1.485 -8.784 1.00 85.81 154 VAL A C 1
ATOM 1249 O O . VAL A 1 154 ? -6.790 -1.822 -8.153 1.00 85.81 154 VAL A O 1
ATOM 1252 N N . VAL A 1 155 ? -8.767 -2.352 -9.075 1.00 87.69 155 VAL A N 1
ATOM 1253 C CA . VAL A 1 155 ? -8.730 -3.771 -8.676 1.00 87.69 155 VAL A CA 1
ATOM 1254 C C . VAL A 1 155 ? -7.538 -4.503 -9.302 1.00 87.69 155 VAL A C 1
ATOM 1256 O O . VAL A 1 155 ? -6.823 -5.224 -8.603 1.00 87.69 155 VAL A O 1
ATOM 1259 N N . ARG A 1 156 ? -7.256 -4.293 -10.595 1.00 88.88 156 ARG A N 1
ATOM 1260 C CA . ARG A 1 156 ? -6.067 -4.879 -11.246 1.00 88.88 156 ARG A CA 1
ATOM 1261 C C . ARG A 1 156 ? -4.761 -4.391 -10.625 1.00 88.88 156 ARG A C 1
ATOM 1263 O O . ARG A 1 156 ? -3.835 -5.185 -10.472 1.00 88.88 156 ARG A O 1
ATOM 1270 N N . LEU A 1 157 ? -4.682 -3.110 -10.257 1.00 89.19 157 LEU A N 1
ATOM 1271 C CA . LEU A 1 157 ? -3.520 -2.559 -9.555 1.00 89.19 157 LEU A CA 1
ATOM 1272 C C . LEU A 1 157 ? -3.332 -3.207 -8.183 1.00 89.19 157 LEU A C 1
ATOM 1274 O O . LEU A 1 157 ? -2.218 -3.606 -7.848 1.00 89.19 157 LEU A O 1
ATOM 1278 N N . ALA A 1 158 ? -4.414 -3.370 -7.422 1.00 89.69 158 ALA A N 1
ATOM 1279 C CA . ALA A 1 158 ? -4.365 -4.028 -6.122 1.00 89.69 158 ALA A CA 1
ATOM 1280 C C . ALA A 1 158 ? -3.912 -5.493 -6.247 1.00 89.69 158 ALA A C 1
ATOM 1282 O O . ALA A 1 158 ? -3.045 -5.938 -5.498 1.00 89.69 158 ALA A O 1
ATOM 1283 N N . SER A 1 159 ? -4.419 -6.226 -7.245 1.00 90.50 159 SER A N 1
ATOM 1284 C CA . SER A 1 159 ? -3.964 -7.594 -7.532 1.00 90.50 159 SER A CA 1
ATOM 1285 C C . SER A 1 159 ? -2.470 -7.644 -7.853 1.00 90.50 159 SER A C 1
ATOM 1287 O O . SER A 1 159 ? -1.762 -8.488 -7.316 1.00 90.50 159 SER A O 1
ATOM 1289 N N . LEU A 1 160 ? -1.973 -6.716 -8.677 1.00 91.44 160 LEU A N 1
ATOM 1290 C CA . LEU A 1 160 ? -0.552 -6.639 -9.022 1.00 91.44 160 LEU A CA 1
ATOM 1291 C C . LEU A 1 160 ? 0.325 -6.418 -7.779 1.00 91.44 160 LEU A C 1
ATOM 1293 O O . LEU A 1 160 ? 1.399 -7.003 -7.667 1.00 91.44 160 LEU A O 1
ATOM 1297 N N . PHE A 1 161 ? -0.124 -5.582 -6.840 1.00 92.38 161 PHE A N 1
ATOM 1298 C CA . PHE A 1 161 ? 0.621 -5.304 -5.610 1.00 92.38 161 PHE A CA 1
ATOM 1299 C C . PHE A 1 161 ? 0.633 -6.529 -4.691 1.00 92.38 161 PHE A C 1
ATOM 1301 O O . PHE A 1 161 ? 1.696 -6.883 -4.185 1.00 92.38 161 PHE A O 1
ATOM 1308 N N . ASN A 1 162 ? -0.500 -7.223 -4.549 1.00 89.88 162 ASN A N 1
ATOM 1309 C CA . ASN A 1 162 ? -0.583 -8.482 -3.803 1.00 89.88 162 ASN A CA 1
ATOM 1310 C C . ASN A 1 162 ? 0.343 -9.562 -4.381 1.00 89.88 162 ASN A C 1
ATOM 1312 O O . ASN A 1 162 ? 1.096 -10.193 -3.637 1.00 89.88 162 ASN A O 1
ATOM 1316 N N . ASP A 1 163 ? 0.351 -9.734 -5.705 1.00 91.69 163 ASP A N 1
ATOM 131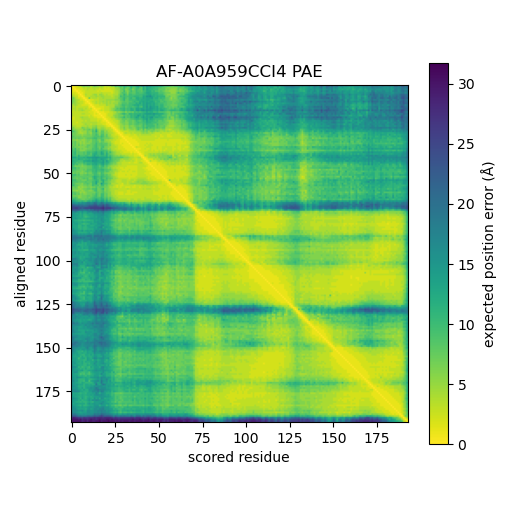7 C CA . ASP A 1 163 ? 1.243 -10.686 -6.375 1.00 91.69 163 ASP A CA 1
ATOM 1318 C C . ASP A 1 163 ? 2.716 -10.351 -6.103 1.00 91.69 163 ASP A C 1
ATOM 1320 O O . ASP A 1 163 ? 3.532 -11.231 -5.833 1.00 91.69 163 ASP A O 1
ATOM 1324 N N . ASN A 1 164 ? 3.069 -9.065 -6.116 1.00 90.81 164 ASN A N 1
ATOM 1325 C CA . ASN A 1 164 ? 4.429 -8.626 -5.822 1.00 90.81 164 ASN A CA 1
ATOM 1326 C C . ASN A 1 164 ? 4.846 -8.886 -4.378 1.00 90.81 164 ASN A C 1
ATOM 1328 O O . ASN A 1 164 ? 5.985 -9.301 -4.163 1.00 90.81 164 ASN A O 1
ATOM 1332 N N . ILE A 1 165 ? 3.952 -8.684 -3.406 1.00 89.38 165 ILE A N 1
ATOM 1333 C CA . ILE A 1 165 ? 4.214 -9.039 -2.004 1.00 89.38 165 ILE A CA 1
ATOM 1334 C C . ILE A 1 165 ? 4.555 -10.529 -1.924 1.00 89.38 165 ILE A C 1
ATOM 1336 O O . ILE A 1 165 ? 5.612 -10.895 -1.407 1.00 89.38 165 ILE A O 1
ATOM 1340 N N . TYR A 1 166 ? 3.736 -11.375 -2.554 1.00 88.81 166 TYR A N 1
ATOM 1341 C CA . TYR A 1 166 ? 3.976 -12.813 -2.628 1.00 88.81 166 TYR A CA 1
ATOM 1342 C C . TYR A 1 166 ? 5.322 -13.165 -3.289 1.00 88.81 166 TYR A C 1
ATOM 1344 O O . TYR A 1 166 ? 6.064 -14.027 -2.810 1.00 88.81 166 TYR A O 1
ATOM 1352 N N . TYR A 1 167 ? 5.696 -12.490 -4.379 1.00 90.62 167 TYR A N 1
ATOM 1353 C CA . TYR A 1 167 ? 6.982 -12.725 -5.043 1.00 90.62 167 TYR A CA 1
ATOM 1354 C C . TYR A 1 167 ? 8.183 -12.297 -4.188 1.00 90.62 167 TYR A C 1
ATOM 1356 O O . TYR A 1 167 ? 9.206 -12.992 -4.180 1.00 90.62 167 TYR A O 1
ATOM 1364 N N . ILE A 1 168 ? 8.071 -11.200 -3.437 1.00 88.69 168 ILE A N 1
ATOM 1365 C CA . ILE A 1 168 ? 9.116 -10.730 -2.516 1.00 88.69 168 ILE A CA 1
ATOM 1366 C C . ILE A 1 168 ? 9.362 -11.756 -1.405 1.00 88.69 168 ILE A C 1
ATOM 1368 O O . ILE A 1 168 ? 10.517 -12.057 -1.089 1.00 88.69 168 ILE A O 1
ATOM 1372 N N . GLU A 1 169 ? 8.305 -12.354 -0.855 1.00 85.44 169 GLU A N 1
ATOM 1373 C CA . GLU A 1 169 ? 8.422 -13.413 0.158 1.00 85.44 169 GLU A CA 1
ATOM 1374 C C . GLU A 1 169 ? 9.166 -14.648 -0.361 1.00 85.44 169 GLU A C 1
ATOM 1376 O O . GLU A 1 169 ? 9.906 -15.299 0.379 1.00 85.44 169 GLU A O 1
ATOM 1381 N N . ARG A 1 170 ? 9.047 -14.930 -1.663 1.00 87.69 170 ARG A N 1
ATOM 1382 C CA . ARG A 1 170 ? 9.738 -16.036 -2.343 1.00 87.69 170 ARG A CA 1
ATOM 1383 C C . ARG A 1 170 ? 11.132 -15.673 -2.863 1.00 87.69 170 ARG A C 1
ATOM 1385 O O . ARG A 1 170 ? 11.707 -16.444 -3.630 1.00 87.69 170 ARG A O 1
ATOM 1392 N N . ASN A 1 171 ? 11.706 -14.560 -2.407 1.00 86.25 171 ASN A N 1
ATOM 1393 C CA . ASN A 1 171 ? 13.042 -14.078 -2.774 1.00 86.25 171 ASN A CA 1
ATOM 1394 C C . ASN A 1 171 ? 13.189 -13.698 -4.259 1.00 86.25 171 ASN A C 1
ATOM 1396 O O . ASN A 1 171 ? 14.242 -13.918 -4.864 1.00 86.25 171 ASN A O 1
ATOM 1400 N N . ALA A 1 172 ? 12.147 -13.116 -4.860 1.00 87.62 172 ALA A N 1
ATOM 1401 C CA . ALA A 1 172 ? 12.268 -12.506 -6.180 1.00 87.62 172 ALA A CA 1
ATOM 1402 C C . ALA A 1 172 ? 13.308 -11.372 -6.185 1.00 87.62 172 ALA A C 1
ATOM 1404 O O . ALA A 1 172 ? 13.517 -10.685 -5.187 1.00 87.62 172 ALA A O 1
ATOM 1405 N N . ASN A 1 173 ? 13.955 -11.152 -7.334 1.00 90.88 173 ASN A N 1
ATOM 1406 C CA . ASN A 1 173 ? 14.902 -10.051 -7.492 1.00 90.88 173 ASN A CA 1
ATOM 1407 C C . ASN A 1 173 ? 14.145 -8.707 -7.532 1.00 90.88 173 ASN A C 1
ATOM 1409 O O . ASN A 1 173 ? 13.408 -8.481 -8.498 1.00 90.88 173 ASN A O 1
ATOM 1413 N N . PRO A 1 174 ? 14.361 -7.785 -6.571 1.00 88.12 174 PRO A N 1
ATOM 1414 C CA . PRO A 1 174 ? 13.577 -6.553 -6.495 1.00 88.12 174 PRO A CA 1
ATOM 1415 C C . PRO A 1 174 ? 13.736 -5.650 -7.723 1.00 88.12 174 PRO A C 1
ATOM 1417 O O . PRO A 1 174 ? 12.774 -5.029 -8.157 1.00 88.12 174 PRO A O 1
ATOM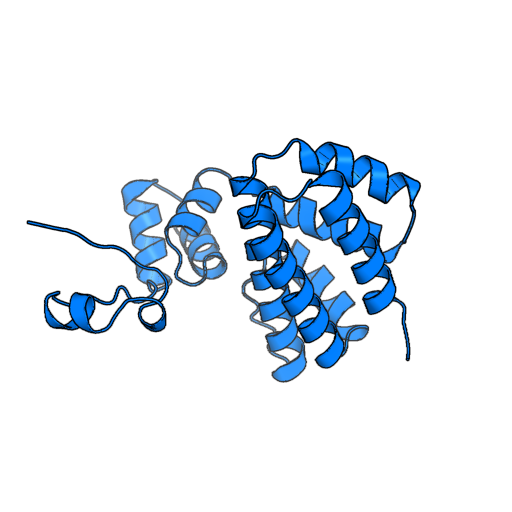 1420 N N . ARG A 1 175 ? 14.920 -5.603 -8.349 1.00 88.94 175 ARG A N 1
ATOM 1421 C CA . ARG A 1 175 ? 15.140 -4.741 -9.524 1.00 88.94 175 ARG A CA 1
ATOM 1422 C C . ARG A 1 175 ? 14.268 -5.170 -10.696 1.00 88.94 175 ARG A C 1
ATOM 1424 O O . ARG A 1 175 ? 13.621 -4.339 -11.319 1.00 88.94 175 ARG A O 1
ATOM 1431 N N . ILE A 1 176 ? 14.241 -6.473 -10.972 1.00 90.19 176 ILE A N 1
ATOM 1432 C CA . ILE A 1 176 ? 13.446 -7.035 -12.069 1.00 90.19 176 ILE A CA 1
ATOM 1433 C C . ILE A 1 176 ? 11.957 -6.918 -11.741 1.00 90.19 176 ILE A C 1
ATOM 1435 O O . ILE A 1 176 ? 11.183 -6.460 -12.578 1.00 90.19 176 ILE A O 1
ATOM 1439 N N . LEU A 1 177 ? 11.573 -7.278 -10.513 1.00 91.38 177 LEU A N 1
ATOM 1440 C CA . LEU A 1 177 ? 10.183 -7.275 -10.070 1.00 91.38 177 LEU A CA 1
ATOM 1441 C C . LEU A 1 177 ? 9.557 -5.877 -10.137 1.00 91.38 177 LEU A C 1
ATOM 1443 O O . LEU A 1 177 ? 8.500 -5.698 -10.741 1.00 91.38 177 LEU A O 1
ATOM 1447 N N . PHE A 1 178 ? 10.211 -4.869 -9.556 1.00 90.69 178 PHE A N 1
ATOM 1448 C CA . PHE A 1 178 ? 9.665 -3.513 -9.526 1.00 90.69 178 PHE A CA 1
ATOM 1449 C C . PHE A 1 178 ? 9.738 -2.823 -10.891 1.00 90.69 178 PHE A C 1
ATOM 1451 O O . PHE A 1 178 ? 8.876 -1.994 -11.189 1.00 90.69 178 PHE A O 1
ATOM 1458 N N . LEU A 1 179 ? 10.693 -3.185 -11.756 1.00 90.25 179 LEU A N 1
ATOM 1459 C CA . LEU A 1 179 ? 10.710 -2.708 -13.141 1.00 90.25 179 LEU A CA 1
ATOM 1460 C C . LEU A 1 179 ? 9.522 -3.266 -13.934 1.00 90.25 179 LEU A C 1
ATOM 1462 O O . LEU A 1 179 ? 8.790 -2.493 -14.548 1.00 90.25 179 LEU A O 1
ATOM 1466 N N . ASP A 1 180 ? 9.289 -4.580 -13.873 1.00 91.00 180 ASP A N 1
ATOM 1467 C CA . ASP A 1 180 ? 8.129 -5.232 -14.498 1.00 91.00 180 ASP A CA 1
ATOM 1468 C C . ASP A 1 180 ? 6.809 -4.640 -13.979 1.00 91.00 180 ASP A C 1
ATOM 1470 O O . ASP A 1 180 ? 5.938 -4.246 -14.755 1.00 91.00 180 ASP A O 1
ATOM 1474 N N . THR A 1 181 ? 6.708 -4.459 -12.662 1.00 90.75 181 THR A N 1
ATOM 1475 C CA . THR A 1 181 ? 5.559 -3.813 -12.016 1.00 90.75 181 THR A CA 1
ATOM 1476 C C . THR A 1 181 ? 5.336 -2.398 -12.527 1.00 90.75 181 THR A C 1
ATOM 1478 O O . THR A 1 181 ? 4.204 -2.030 -12.826 1.00 90.75 181 THR A O 1
ATOM 1481 N N . SER A 1 182 ? 6.401 -1.607 -12.669 1.00 89.56 182 SER A N 1
ATOM 1482 C CA . SER A 1 182 ? 6.311 -0.225 -13.154 1.00 89.56 182 SER A CA 1
ATOM 1483 C C . SER A 1 182 ? 5.807 -0.157 -14.599 1.00 89.56 182 SER A C 1
ATOM 1485 O O . SER A 1 182 ? 5.021 0.725 -14.950 1.00 89.56 182 SER A O 1
ATOM 1487 N N . LEU A 1 183 ? 6.225 -1.105 -15.443 1.00 88.44 183 LEU A N 1
ATOM 1488 C CA . LEU A 1 183 ? 5.760 -1.211 -16.827 1.00 88.44 183 LEU A CA 1
ATOM 1489 C C . LEU A 1 183 ? 4.292 -1.654 -16.896 1.00 88.44 183 LEU A C 1
ATOM 1491 O O . LEU A 1 183 ? 3.510 -1.064 -17.643 1.00 88.44 183 LEU A O 1
ATOM 1495 N N . LYS A 1 184 ? 3.893 -2.638 -16.082 1.00 89.00 184 LYS A N 1
ATOM 1496 C CA . LYS A 1 184 ? 2.493 -3.077 -15.958 1.00 89.00 184 LYS A CA 1
ATOM 1497 C C . LYS A 1 184 ? 1.591 -1.964 -15.425 1.00 89.00 184 LYS A C 1
ATOM 1499 O O . LYS A 1 184 ? 0.514 -1.751 -15.973 1.00 89.00 184 LYS A O 1
ATOM 1504 N N . LEU A 1 185 ? 2.053 -1.210 -14.426 1.00 87.50 185 LEU A N 1
ATOM 1505 C CA . LEU A 1 185 ? 1.396 0.002 -13.934 1.00 87.50 185 LEU A CA 1
ATOM 1506 C C . LEU A 1 185 ? 1.196 1.002 -15.067 1.00 87.50 185 LEU A C 1
ATOM 1508 O O . LEU A 1 185 ? 0.073 1.436 -15.293 1.00 87.50 185 LEU A O 1
ATOM 1512 N N . ASN A 1 186 ? 2.251 1.333 -15.817 1.00 87.56 186 ASN A N 1
ATOM 1513 C CA . ASN A 1 186 ? 2.136 2.249 -16.950 1.00 87.56 186 ASN A CA 1
ATOM 1514 C C . ASN A 1 186 ? 1.087 1.774 -17.968 1.00 87.56 186 ASN A C 1
ATOM 1516 O O . ASN A 1 186 ? 0.273 2.579 -18.418 1.00 87.56 186 ASN A O 1
ATOM 1520 N N . ALA A 1 187 ? 1.073 0.477 -18.283 1.00 85.19 187 ALA A N 1
ATOM 1521 C CA . ALA A 1 187 ? 0.098 -0.108 -19.192 1.00 85.19 187 ALA A CA 1
ATOM 1522 C C . ALA A 1 187 ? -1.336 0.004 -18.650 1.00 85.19 187 ALA A C 1
ATOM 1524 O O . ALA A 1 187 ? 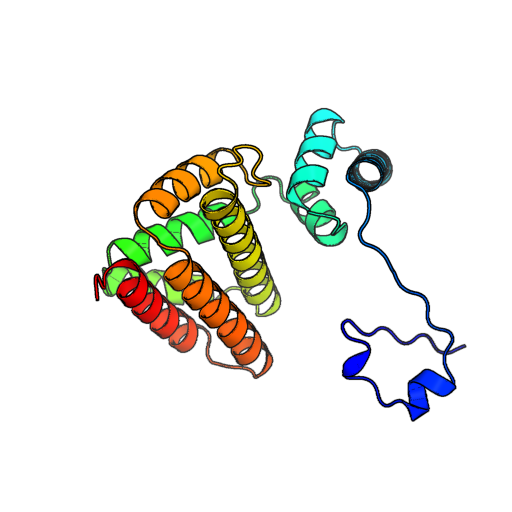-2.206 0.450 -19.384 1.00 85.19 187 ALA A O 1
ATOM 1525 N N . ILE A 1 188 ? -1.591 -0.325 -17.379 1.00 84.56 188 ILE A N 1
ATOM 1526 C CA . ILE A 1 188 ? -2.933 -0.231 -16.767 1.00 84.56 188 ILE A CA 1
ATOM 1527 C C . ILE A 1 188 ? -3.405 1.227 -16.672 1.00 84.56 188 ILE A C 1
ATOM 1529 O O . ILE A 1 188 ? -4.580 1.519 -16.875 1.00 84.56 188 ILE A O 1
ATOM 1533 N N . LEU A 1 189 ? -2.482 2.145 -16.389 1.00 80.25 189 LEU A N 1
ATOM 1534 C CA . LEU A 1 189 ? -2.754 3.574 -16.270 1.00 80.25 189 LEU A CA 1
ATOM 1535 C C . LEU A 1 189 ? -3.040 4.234 -17.634 1.00 80.25 189 LEU A C 1
ATOM 1537 O O . LEU A 1 189 ? -3.871 5.138 -17.703 1.00 80.25 189 LEU A O 1
ATOM 1541 N N . LYS A 1 190 ? -2.359 3.808 -18.711 1.00 75.88 190 LYS A N 1
ATOM 1542 C CA . LYS A 1 190 ? -2.486 4.403 -20.055 1.00 75.88 190 LYS A CA 1
ATOM 1543 C C . LYS A 1 19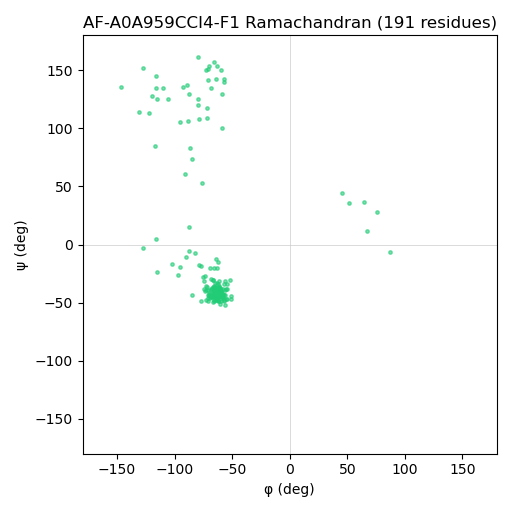0 ? -3.437 3.664 -20.996 1.00 75.88 190 LYS A C 1
ATOM 1545 O O . LYS A 1 190 ? -3.951 4.302 -21.917 1.00 75.88 190 LYS A O 1
ATOM 1550 N N . ASN A 1 191 ? -3.671 2.360 -20.828 1.00 60.97 191 ASN A N 1
ATOM 1551 C CA . ASN A 1 191 ? -4.572 1.645 -21.730 1.00 60.97 191 ASN A CA 1
ATOM 1552 C C . ASN A 1 191 ? -6.019 2.057 -21.478 1.00 60.97 191 ASN A C 1
ATOM 1554 O O . ASN A 1 191 ? -6.655 1.681 -20.495 1.00 60.97 191 ASN A O 1
ATOM 1558 N N . THR A 1 192 ? -6.531 2.802 -22.452 1.00 48.56 192 THR A N 1
ATOM 1559 C CA . THR A 1 192 ? -7.955 2.925 -22.738 1.00 48.56 192 THR A CA 1
ATOM 1560 C C . THR A 1 192 ? -8.303 1.763 -23.665 1.00 48.56 192 THR A C 1
ATOM 1562 O O . THR A 1 192 ? -8.234 1.907 -24.883 1.00 48.56 192 THR A O 1
ATOM 1565 N N . ALA A 1 193 ? -8.545 0.581 -23.105 1.00 32.22 193 ALA A N 1
ATOM 1566 C CA . ALA A 1 193 ? -9.045 -0.564 -23.860 1.00 32.22 193 ALA A CA 1
ATOM 1567 C C . ALA A 1 193 ? -9.943 -1.412 -22.966 1.00 32.22 193 ALA A C 1
ATOM 1569 O O . ALA A 1 193 ? -9.451 -1.824 -21.890 1.00 32.22 193 ALA A O 1
#

Mean predicted aligned error: 8.65 Å

Solvent-accessible surface area (backbone atoms only — not comparable to full-atom values): 11154 Å² total; per-residue (Å²): 139,87,88,85,88,74,97,55,71,89,81,50,58,65,77,56,55,78,76,51,88,88,79,86,84,74,70,46,52,49,67,58,41,21,51,49,35,34,74,79,66,66,42,55,70,73,58,21,46,53,37,18,54,56,28,74,32,39,62,66,55,28,49,49,48,64,78,34,77,74,56,55,54,58,60,51,47,55,50,48,52,52,46,23,70,72,58,49,67,69,61,48,53,57,46,24,62,57,56,50,69,51,53,71,68,56,55,42,50,44,43,52,51,50,43,52,53,50,50,43,41,49,47,31,70,74,69,68,54,84,87,54,67,56,54,76,76,50,47,58,50,42,60,57,46,53,76,76,49,54,70,71,52,53,52,52,52,47,50,53,44,53,52,48,46,58,40,52,76,70,67,52,60,52,47,62,51,50,44,53,48,39,53,52,48,26,48,62,75,66,59,89,123

Foldseek 3Di:
DDDDDDPDPVPDDVVVVVVDDDDDDDQDQLVVQLVCCCVPVVDDSVVSSLLSLLCRSPSVSSVVCSVCVPPVLVVLVLVLLVCLQVVDLVVQLVSLVVVLVDDLVVLLVSLVSVLLLLVLLLCCLPVVDLPGSDDPVSSVVSVVLNVQDDNVLSVVLNVLSVVLNVCSVVVHRSSVSSSVNSNVSSCSRPDPD

pLDDT: mean 83.01, std 8.0, range [32.22, 92.38]

Sequence (193 aa):
LFLLAAENQDLILNTILSRCQLVHTEPLSDEEISAGLQEWRSVDPARAQQIAFLSDGDFNDALQLADNPENDDARLLLDWLRRCWRGNSVELVQWTETFARLGRENQKQFLHYGLHFLREMMAHITTGSETLRLRPEELATAKNMAKVLDFDRVVRLASLFNDNIYYIERNANPRILFLDTSLKLNAILKNTA

Nearest PDB structures (foldseek):
  8vap-assembly1_D  TM=5.986E-01  e=1.012E-03  Escherichia coli
  3glg-assembly2_H  TM=5.574E-01  e=8.069E-03  Escherichia coli K-12
  3glh-assembly3_L  TM=5.077E-01  e=8.069E-03  Escherichia coli K-12